Protein AF-A0A8D8JSC6-F1 (afdb_monomer)

Radius of gyration: 33.38 Å; Cα contacts (8 Å, |Δi|>4): 459; chains: 1; bounding box: 111×51×65 Å

Organism: Culex pipiens (NCBI:txid7175)

Solvent-accessible surface area (backbone atoms only — not comparable to full-atom values): 17388 Å² total; per-residue (Å²): 135,83,89,89,82,87,83,87,80,91,85,86,83,90,83,84,92,90,81,91,83,92,86,89,81,86,82,82,90,77,92,73,86,75,81,75,77,79,72,75,79,75,72,74,83,76,73,76,78,58,70,63,44,81,42,76,79,31,48,47,30,41,48,77,27,52,62,36,44,75,83,68,44,75,94,43,82,62,58,42,41,33,10,64,80,40,44,99,92,47,82,38,33,26,22,36,34,46,43,54,58,87,50,56,30,37,37,42,37,38,41,24,37,85,51,91,77,47,30,79,36,56,42,24,36,35,77,41,90,51,32,54,97,32,24,33,55,45,78,41,26,61,94,49,72,32,40,50,70,46,60,49,31,19,50,33,45,66,58,80,91,48,36,55,63,41,42,54,53,44,56,75,76,44,78,52,95,72,70,50,75,82,72,68,61,88,74,59,64,87,56,42,36,19,51,33,42,37,44,27,40,54,80,47,97,95,40,70,45,79,47,80,78,64,48,72,48,58,59,35,32,23,21,86,81,45,61,83,91,48,78,78,46,60,79,58,96,77,73,63,95,87,55,90,72,89,70,57,71,42,55,59,98,72,55,87,91,76,66,81,85,74,51,75,49,90,50,91,57,99,76,76,55,72,51,75,85

pLDDT: mean 82.4, std 21.05, range [27.11, 98.5]

Sequence (277 aa):
MRNFQLLNSQIDVSAMLIQQQMNGAEPAVSDMEVSKEYTPLKAPPQLPPPVPQIVITEQPHPKLHRFRYQSEQRGSTAGSILGVRASGDRPTYPTIEIQGYHGPAKIVISCLSTDDPPRLHPYRLIGRPECRHGLCVLRVGPESGMTCSVNNLAVQSVLKKDVAKELEQRQQCYPNPFKVPVGDASTIDLKKVRLCFELYLETAPGQFRVVHPPILTDTVYDRKYNPDLVISEMSHCRAPASGGKQIMLLTDTVNKEDIRVRFSEDRPDHLGGLWVA

Mean predicted aligned error: 13.05 Å

Structure (mmCIF, N/CA/C/O backbone):
data_AF-A0A8D8JSC6-F1
#
_entry.id   AF-A0A8D8JSC6-F1
#
loop_
_atom_site.group_PDB
_atom_site.id
_atom_site.type_symbol
_atom_site.label_atom_id
_atom_site.label_alt_id
_atom_site.label_comp_id
_atom_site.label_asym_id
_atom_site.label_entity_id
_atom_site.label_seq_id
_atom_site.pdbx_PDB_ins_code
_atom_site.Cartn_x
_atom_site.Cartn_y
_atom_site.Cartn_z
_atom_site.occupancy
_atom_site.B_iso_or_equiv
_atom_site.auth_seq_id
_atom_site.auth_comp_id
_atom_site.auth_asym_id
_atom_site.auth_atom_id
_atom_site.pdbx_PDB_model_num
ATOM 1 N N . MET A 1 1 ? -40.891 11.301 -37.942 1.00 36.25 1 MET A N 1
ATOM 2 C CA . MET A 1 1 ? -42.034 10.400 -38.201 1.00 36.25 1 MET A CA 1
ATOM 3 C C . MET A 1 1 ? -42.208 9.491 -36.988 1.00 36.25 1 MET A C 1
ATOM 5 O O . MET A 1 1 ? -41.243 8.821 -36.663 1.00 36.25 1 MET A O 1
ATOM 9 N N . ARG A 1 2 ? -43.405 9.532 -36.364 1.00 33.88 2 ARG A N 1
ATOM 10 C CA . ARG A 1 2 ? -44.023 8.593 -35.379 1.00 33.88 2 ARG A CA 1
ATOM 11 C C . ARG A 1 2 ? -43.192 8.297 -34.105 1.00 33.88 2 ARG A C 1
ATOM 13 O O . ARG A 1 2 ? -42.248 7.533 -34.186 1.00 33.88 2 ARG A O 1
ATOM 20 N N . ASN A 1 3 ? -43.365 8.945 -32.941 1.00 28.69 3 ASN A N 1
ATOM 21 C CA . ASN A 1 3 ? -44.511 9.091 -32.007 1.00 28.69 3 ASN A CA 1
ATOM 22 C C . ASN A 1 3 ? -45.199 7.780 -31.597 1.00 28.69 3 ASN A C 1
ATOM 24 O O . ASN A 1 3 ? -45.885 7.203 -32.432 1.00 28.69 3 ASN A O 1
ATOM 28 N N . PHE A 1 4 ? -45.116 7.422 -30.305 1.00 32.84 4 PHE A N 1
ATOM 29 C CA . PHE A 1 4 ? -46.184 6.749 -29.552 1.00 32.84 4 PHE A CA 1
ATOM 30 C C . PHE A 1 4 ? -46.192 7.202 -28.082 1.00 32.84 4 PHE A C 1
ATOM 32 O O . PHE A 1 4 ? -45.155 7.265 -27.426 1.00 32.84 4 PHE A O 1
ATOM 39 N N . GLN A 1 5 ? -47.391 7.584 -27.637 1.00 35.97 5 GLN A N 1
ATOM 40 C CA . GLN A 1 5 ? -47.749 8.220 -26.370 1.00 35.97 5 GLN A CA 1
ATOM 41 C C . GLN A 1 5 ? -48.184 7.203 -25.303 1.00 35.97 5 GLN A C 1
ATOM 43 O O . GLN A 1 5 ? -48.635 6.102 -25.612 1.00 35.97 5 GLN A O 1
ATOM 48 N N . LEU A 1 6 ? -48.093 7.660 -24.052 1.00 36.00 6 LEU A N 1
ATOM 49 C CA . LEU A 1 6 ? -48.720 7.138 -22.835 1.00 36.00 6 LEU A CA 1
ATOM 50 C C . LEU A 1 6 ? -50.255 7.100 -22.932 1.00 36.00 6 LEU A C 1
ATOM 52 O O . LEU A 1 6 ? -50.844 7.992 -23.543 1.00 36.00 6 LEU A O 1
ATOM 56 N N . LEU A 1 7 ? -50.897 6.172 -22.211 1.00 32.69 7 LEU A N 1
ATOM 57 C CA . LEU A 1 7 ? -52.304 6.309 -21.820 1.00 32.69 7 LEU A CA 1
ATOM 58 C C . LEU A 1 7 ? -52.531 5.887 -20.357 1.00 32.69 7 LEU A C 1
ATOM 60 O O . LEU A 1 7 ? -52.231 4.762 -19.965 1.00 32.69 7 LEU A O 1
ATOM 64 N N . ASN A 1 8 ? -53.084 6.827 -19.588 1.00 32.06 8 ASN A N 1
ATOM 65 C CA . ASN A 1 8 ? -53.752 6.658 -18.295 1.00 32.06 8 ASN A CA 1
ATOM 66 C C . ASN A 1 8 ? -55.233 6.289 -18.506 1.00 32.06 8 ASN A C 1
ATOM 68 O O . ASN A 1 8 ? -55.823 6.710 -19.501 1.00 32.06 8 ASN A O 1
ATOM 72 N N . SER A 1 9 ? -55.853 5.620 -17.528 1.00 34.69 9 SER A N 1
ATOM 73 C CA . SER A 1 9 ? -57.245 5.821 -17.030 1.00 34.69 9 SER A CA 1
ATOM 74 C C . SER A 1 9 ? -57.558 4.694 -16.025 1.00 34.69 9 SER A C 1
ATOM 76 O O . SER A 1 9 ? -57.401 3.526 -16.352 1.00 34.69 9 SER A O 1
ATOM 78 N N . GLN A 1 10 ? -57.703 4.935 -14.715 1.00 35.47 10 GLN A N 1
ATOM 79 C CA . GLN A 1 10 ? -58.885 5.433 -13.983 1.00 35.47 10 GLN A CA 1
ATOM 80 C C . GLN A 1 10 ? -60.219 4.817 -14.428 1.00 35.47 10 GLN A C 1
ATOM 82 O O . GLN A 1 10 ? -60.698 5.121 -15.515 1.00 35.47 10 GLN A O 1
ATOM 87 N N . ILE A 1 11 ? -60.843 4.030 -13.540 1.00 33.84 11 ILE A N 1
ATOM 88 C CA . ILE A 1 11 ? -62.283 3.750 -13.559 1.00 33.84 11 ILE A CA 1
ATOM 89 C C . ILE A 1 11 ? -62.843 3.939 -12.146 1.00 33.84 11 ILE A C 1
ATOM 91 O O . ILE A 1 11 ? -62.236 3.544 -11.150 1.00 33.84 11 ILE A O 1
ATOM 95 N N . ASP A 1 12 ? -63.978 4.625 -12.154 1.00 31.97 12 ASP A N 1
ATOM 96 C CA . ASP A 1 12 ? -64.730 5.277 -11.094 1.00 31.97 12 ASP A CA 1
ATOM 97 C C . ASP A 1 12 ? -65.785 4.347 -10.463 1.00 31.97 12 ASP A C 1
ATOM 99 O O . ASP A 1 12 ? -66.047 3.230 -10.911 1.00 31.97 12 ASP A O 1
ATOM 103 N N . VAL A 1 13 ? -66.358 4.859 -9.386 1.00 32.22 13 VAL A N 1
ATOM 104 C CA . VAL A 1 13 ? -67.159 4.257 -8.333 1.00 32.22 13 VAL A CA 1
ATOM 105 C C . VAL A 1 13 ? -68.663 4.359 -8.649 1.00 32.22 13 VAL A C 1
ATOM 107 O O . VAL A 1 13 ? -69.113 5.332 -9.242 1.00 32.22 13 VAL A O 1
ATOM 110 N N . SER A 1 14 ? -69.443 3.441 -8.062 1.00 27.11 14 SER A N 1
ATOM 111 C CA . SER A 1 14 ? -70.870 3.582 -7.678 1.00 27.11 14 SER A CA 1
ATOM 112 C C . SER A 1 14 ? -71.960 3.245 -8.712 1.00 27.11 14 SER A C 1
ATOM 114 O O . SER A 1 14 ? -72.059 3.885 -9.750 1.00 27.11 14 SER A O 1
ATOM 116 N N . ALA A 1 15 ? -72.889 2.340 -8.349 1.00 33.00 15 ALA A N 1
ATOM 117 C CA . ALA A 1 15 ? -74.261 2.686 -7.910 1.00 33.00 15 ALA A CA 1
ATOM 118 C C . ALA A 1 15 ? -75.288 1.522 -8.020 1.00 33.00 15 ALA A C 1
ATOM 120 O O . ALA A 1 15 ? -75.346 0.838 -9.033 1.00 33.00 15 ALA A O 1
ATOM 121 N N . MET A 1 16 ? -76.150 1.434 -6.985 1.00 29.42 16 MET A N 1
ATOM 122 C CA . MET A 1 16 ? -77.555 0.934 -6.921 1.00 29.42 16 MET A CA 1
ATOM 123 C C . MET A 1 16 ? -77.835 -0.573 -7.146 1.00 29.42 16 MET A C 1
ATOM 125 O O . MET A 1 16 ? -77.525 -1.111 -8.196 1.00 29.42 16 MET A O 1
ATOM 129 N N . LEU A 1 17 ? -78.299 -1.381 -6.173 1.00 33.03 17 LEU A N 1
ATOM 130 C CA . LEU A 1 17 ? -79.502 -1.400 -5.295 1.00 33.03 17 LEU A CA 1
ATOM 131 C C . LEU A 1 17 ? -80.809 -1.823 -6.014 1.00 33.03 17 LEU A C 1
ATOM 133 O O . LEU A 1 17 ? -81.174 -1.169 -6.981 1.00 33.03 17 LEU A O 1
ATOM 137 N N . ILE A 1 18 ? -81.484 -2.870 -5.479 1.00 34.12 18 ILE A N 1
ATOM 138 C CA . ILE A 1 18 ? -82.934 -3.260 -5.482 1.00 34.12 18 ILE A CA 1
ATOM 139 C C . ILE A 1 18 ? -83.055 -4.809 -5.583 1.00 34.12 18 ILE A C 1
ATOM 141 O O . ILE A 1 18 ? -82.339 -5.392 -6.385 1.00 34.12 18 ILE A O 1
ATOM 145 N N . GLN A 1 19 ? -83.967 -5.589 -4.974 1.00 31.27 19 GLN A N 1
ATOM 146 C CA . GLN A 1 19 ? -84.701 -5.669 -3.695 1.00 31.27 19 GLN A CA 1
ATOM 147 C C . GLN A 1 19 ? -85.569 -6.965 -3.775 1.00 31.27 19 GLN A C 1
ATOM 149 O O . GLN A 1 19 ? -86.242 -7.131 -4.782 1.00 31.27 19 GLN A O 1
ATOM 154 N N . GLN A 1 20 ? -85.584 -7.809 -2.716 1.00 38.28 20 GLN A N 1
ATOM 155 C CA . GLN A 1 20 ? -86.644 -8.781 -2.280 1.00 38.28 20 GLN A CA 1
ATOM 156 C C . GLN A 1 20 ? -87.071 -9.963 -3.219 1.00 38.28 20 GLN A C 1
ATOM 158 O O . GLN A 1 20 ? -86.945 -9.855 -4.423 1.00 38.28 20 GLN A O 1
ATOM 163 N N . GLN A 1 21 ? -87.582 -11.150 -2.808 1.00 38.34 21 GLN A N 1
ATOM 164 C CA . GLN A 1 21 ? -88.191 -11.684 -1.566 1.00 38.34 21 GLN A CA 1
ATOM 165 C C . GLN A 1 21 ? -88.326 -13.248 -1.585 1.00 38.34 21 GLN A C 1
ATOM 167 O O . GLN A 1 21 ? -88.539 -13.827 -2.642 1.00 38.34 21 GLN A O 1
ATOM 172 N N . MET A 1 22 ? -88.299 -13.857 -0.381 1.00 31.53 22 MET A N 1
ATOM 173 C CA . MET A 1 22 ? -89.032 -15.029 0.197 1.00 31.53 22 MET A CA 1
ATOM 174 C C . MET A 1 22 ? -89.082 -16.448 -0.432 1.00 31.53 22 MET A C 1
ATOM 176 O O . MET A 1 22 ? -89.671 -16.660 -1.485 1.00 31.53 22 MET A O 1
ATOM 180 N N . ASN A 1 23 ? -88.613 -17.430 0.363 1.00 32.03 23 ASN A N 1
ATOM 181 C CA . ASN A 1 23 ? -89.250 -18.695 0.835 1.00 32.03 23 ASN A CA 1
ATOM 182 C C . ASN A 1 23 ? -88.097 -19.654 1.238 1.00 32.03 23 ASN A C 1
ATOM 184 O O . ASN A 1 23 ? -87.165 -19.811 0.464 1.00 32.03 23 ASN A O 1
ATOM 188 N N . GLY A 1 24 ? -87.968 -20.277 2.412 1.00 31.23 24 GLY A N 1
ATOM 189 C CA . GLY A 1 24 ? -88.931 -20.790 3.382 1.00 31.23 24 GLY A CA 1
ATOM 190 C C . GLY A 1 24 ? -88.777 -22.319 3.448 1.00 31.23 24 GLY A C 1
ATOM 191 O O . GLY A 1 24 ? -89.394 -22.978 2.622 1.00 31.23 24 GLY A O 1
ATOM 192 N N . ALA A 1 25 ? -87.935 -22.843 4.361 1.00 31.50 25 ALA A N 1
ATOM 193 C CA . ALA A 1 25 ? -88.005 -24.166 5.030 1.00 31.50 25 ALA A CA 1
ATOM 194 C C . ALA A 1 25 ? -86.623 -24.617 5.573 1.00 31.50 25 ALA A C 1
ATOM 196 O O . ALA A 1 25 ? -85.674 -24.773 4.808 1.00 31.50 25 ALA A O 1
ATOM 197 N N . GLU A 1 26 ? -86.532 -24.852 6.888 1.00 35.28 26 GLU A N 1
ATOM 198 C CA . GLU A 1 26 ? -85.460 -25.629 7.541 1.00 35.28 26 GLU A CA 1
ATOM 199 C C . GLU A 1 26 ? -85.526 -27.117 7.120 1.00 35.28 26 GLU A C 1
ATOM 201 O O . GLU A 1 26 ? -86.601 -27.600 6.748 1.00 35.28 26 GLU A O 1
ATOM 206 N N . PRO A 1 27 ? -84.414 -27.874 7.211 1.00 38.16 27 PRO A N 1
ATOM 207 C CA . PRO A 1 27 ? -84.222 -28.642 8.445 1.00 38.16 27 PRO A CA 1
ATOM 208 C C . PRO A 1 27 ? -82.771 -28.720 8.963 1.00 38.16 27 PRO A C 1
ATOM 210 O O . PRO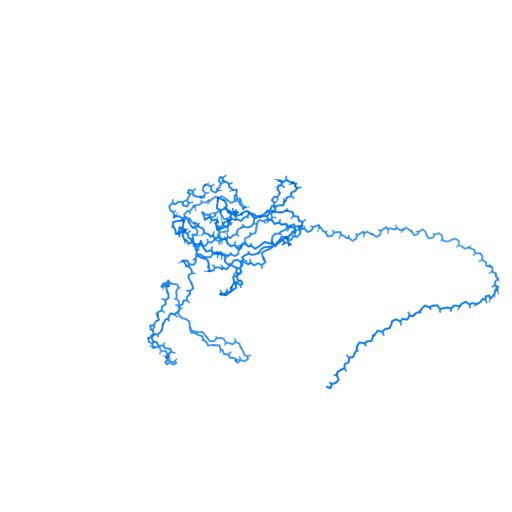 A 1 27 ? -81.806 -28.740 8.208 1.00 38.16 27 PRO A O 1
ATOM 213 N N . ALA A 1 28 ? -82.703 -28.855 10.289 1.00 33.34 28 ALA A N 1
ATOM 214 C CA . ALA A 1 28 ? -81.813 -29.702 11.087 1.00 33.34 28 ALA A CA 1
ATOM 215 C C . ALA A 1 28 ? -80.285 -29.601 10.900 1.00 33.34 28 ALA A C 1
ATOM 217 O O . ALA A 1 28 ? -79.675 -30.137 9.978 1.00 33.34 28 ALA A O 1
ATOM 218 N N . VAL A 1 29 ? -79.689 -29.004 11.929 1.00 39.72 29 VAL A N 1
ATOM 219 C CA . VAL A 1 29 ? -78.276 -29.009 12.305 1.00 39.72 29 VAL A CA 1
ATOM 220 C C . VAL A 1 29 ? -77.765 -30.445 12.494 1.00 39.72 29 VAL A C 1
ATOM 222 O O . VAL A 1 29 ? -78.367 -31.230 13.226 1.00 39.72 29 VAL A O 1
ATOM 225 N N . SER A 1 30 ? -76.621 -30.765 11.886 1.00 37.34 30 SER A N 1
ATOM 226 C CA . SER A 1 30 ? -75.725 -31.820 12.364 1.00 37.34 30 SER A CA 1
ATOM 227 C C . SER A 1 30 ? -74.439 -31.163 12.854 1.00 37.34 30 SER A C 1
ATOM 229 O O . SER A 1 30 ? -73.693 -30.588 12.056 1.00 37.34 30 SER A O 1
ATOM 231 N N . ASP A 1 31 ? -74.205 -31.238 14.160 1.00 46.12 31 ASP A N 1
ATOM 232 C CA . ASP A 1 31 ? -72.981 -30.794 14.815 1.00 46.12 31 ASP A CA 1
ATOM 233 C C . ASP A 1 31 ? -71.768 -31.559 14.266 1.00 46.12 31 ASP A C 1
ATOM 235 O O . ASP A 1 31 ? -71.599 -32.757 14.494 1.00 46.12 31 ASP A O 1
ATOM 239 N N . MET A 1 32 ? -70.894 -30.851 13.555 1.00 40.84 32 MET A N 1
ATOM 240 C CA . MET A 1 32 ? -69.497 -31.240 13.389 1.00 40.84 32 MET A CA 1
ATOM 241 C C . MET A 1 32 ? -68.645 -30.091 13.918 1.00 40.84 32 MET A C 1
ATOM 243 O O . MET A 1 32 ? -68.296 -29.161 13.188 1.00 40.84 32 MET A O 1
ATOM 247 N N . GLU A 1 33 ? -68.310 -30.155 15.207 1.00 47.91 33 GLU A N 1
ATOM 248 C CA . GLU A 1 33 ? -67.209 -29.381 15.773 1.00 47.91 33 GLU A CA 1
ATOM 249 C C . GLU A 1 33 ? -65.907 -29.825 15.096 1.00 47.91 33 GLU A C 1
ATOM 251 O O . GLU A 1 33 ? -65.251 -30.786 15.492 1.00 47.91 33 GLU A O 1
ATOM 256 N N . VAL A 1 34 ? -65.517 -29.120 14.034 1.00 41.09 34 VAL A N 1
ATOM 257 C CA . VAL A 1 34 ? -64.143 -29.164 13.540 1.00 41.09 34 VAL A CA 1
ATOM 258 C C . VAL A 1 34 ? -63.347 -28.191 14.399 1.00 41.09 34 VAL A C 1
ATOM 260 O O . VAL A 1 34 ? -63.255 -27.000 14.095 1.00 41.09 34 VAL A O 1
ATOM 263 N N . SER A 1 35 ? -62.761 -28.699 15.480 1.00 42.16 35 SER A N 1
ATOM 264 C CA . SER A 1 35 ? -61.704 -28.010 16.214 1.00 42.16 35 SER A CA 1
ATOM 265 C C . SER A 1 35 ? -60.498 -27.840 15.285 1.00 42.16 35 SER A C 1
ATOM 267 O O . SER A 1 35 ? -59.621 -28.699 15.204 1.00 42.16 35 SER A O 1
ATOM 269 N N . LYS A 1 36 ? -60.465 -26.741 14.524 1.00 42.31 36 LYS A N 1
ATOM 270 C CA . LYS A 1 36 ? -59.252 -26.311 13.827 1.00 42.31 36 LYS A CA 1
ATOM 271 C C . LYS A 1 36 ? -58.281 -25.816 14.891 1.00 42.31 36 LYS A C 1
ATOM 273 O O . LYS A 1 36 ? -58.351 -24.659 15.300 1.00 42.31 36 LYS A O 1
ATOM 278 N N . GLU A 1 37 ? -57.385 -26.690 15.339 1.00 45.09 37 GLU A N 1
ATOM 279 C CA . GLU A 1 37 ? -56.159 -26.259 16.004 1.00 45.09 37 GLU A CA 1
ATOM 280 C C . GLU A 1 37 ? -55.423 -25.311 15.055 1.00 45.09 37 GLU A C 1
ATOM 282 O O . GLU A 1 37 ? -54.830 -25.709 14.052 1.00 45.09 37 GLU A O 1
ATOM 287 N N . TYR A 1 38 ? -55.509 -24.017 15.351 1.00 39.53 38 TYR A N 1
ATOM 288 C CA . TYR A 1 38 ? -54.697 -22.998 14.713 1.00 39.53 38 TYR A CA 1
ATOM 289 C C . TYR A 1 38 ? -53.278 -23.147 15.267 1.00 39.53 38 TYR A C 1
ATOM 291 O O . TYR A 1 38 ? -52.889 -22.466 16.211 1.00 39.53 38 TYR A O 1
ATOM 299 N N . THR A 1 39 ? -52.489 -24.069 14.713 1.00 50.88 39 THR A N 1
ATOM 300 C CA . THR A 1 39 ? -51.040 -24.047 14.932 1.00 50.88 39 THR A CA 1
ATOM 301 C C . THR A 1 39 ? -50.498 -22.765 14.300 1.00 50.88 39 THR A C 1
ATOM 303 O O . THR A 1 39 ? -50.631 -22.606 13.081 1.00 50.88 39 THR A O 1
ATOM 306 N N . PRO A 1 40 ? -49.905 -21.834 15.073 1.00 55.75 40 PRO A N 1
ATOM 307 C CA . PRO A 1 40 ? -49.295 -20.646 14.500 1.00 55.75 40 PRO A CA 1
ATOM 308 C C . PRO A 1 40 ? -48.218 -21.091 13.515 1.00 55.75 40 PRO A C 1
ATOM 310 O O . PRO A 1 40 ? -47.356 -21.902 13.862 1.00 55.75 40 PRO A O 1
ATOM 313 N N . LEU A 1 41 ? -48.273 -20.580 12.283 1.00 59.00 41 LEU A N 1
ATOM 314 C CA . LEU A 1 41 ? -47.217 -20.787 11.298 1.00 59.00 41 LEU A CA 1
ATOM 315 C C . LEU A 1 41 ? -45.892 -20.387 11.950 1.00 59.00 41 LEU A C 1
ATOM 317 O O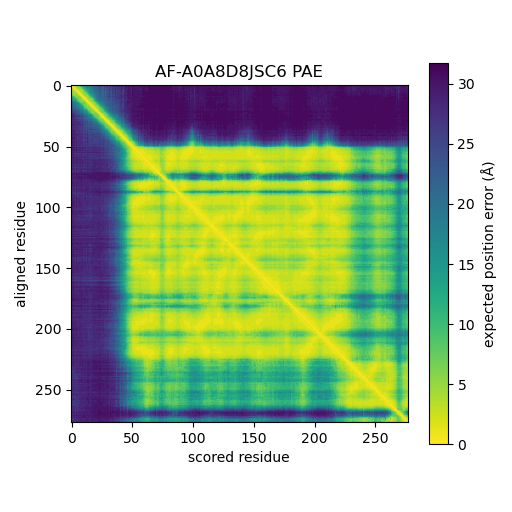 . LEU A 1 41 ? -45.699 -19.228 12.323 1.00 59.00 41 LEU A O 1
ATOM 321 N N . LYS A 1 42 ? -45.002 -21.368 12.133 1.00 55.25 42 LYS A N 1
ATOM 322 C CA . LYS A 1 42 ? -43.650 -21.150 12.643 1.00 55.25 42 LYS A CA 1
ATOM 323 C C . LYS A 1 42 ? -43.023 -20.055 11.787 1.00 55.25 42 LYS A C 1
ATOM 325 O O . LYS A 1 42 ? -42.919 -20.224 10.571 1.00 55.25 42 LYS A O 1
ATOM 330 N N . ALA A 1 43 ? -42.674 -18.932 12.418 1.00 61.44 43 ALA A N 1
ATOM 331 C CA . ALA A 1 43 ? -42.060 -17.807 11.730 1.00 61.44 43 ALA A CA 1
ATOM 332 C C . ALA A 1 43 ? -40.894 -18.322 10.865 1.00 61.44 43 ALA A C 1
ATOM 334 O O . ALA A 1 43 ? -40.169 -19.220 11.321 1.00 61.44 43 ALA A O 1
ATOM 335 N N . PRO A 1 44 ? -40.718 -17.799 9.634 1.00 64.88 44 PRO A N 1
ATOM 336 C CA . PRO A 1 44 ? -39.579 -18.154 8.799 1.00 64.88 44 PRO A CA 1
ATOM 337 C C . PRO A 1 44 ? -38.300 -18.071 9.636 1.00 64.88 44 PRO A C 1
ATOM 339 O O . PRO A 1 44 ? -38.191 -17.135 10.436 1.00 64.88 44 PRO A O 1
ATOM 342 N N . PRO A 1 45 ? -37.359 -19.026 9.510 1.00 62.72 45 PRO A N 1
ATOM 343 C CA . PRO A 1 45 ? -36.114 -18.965 10.258 1.00 62.72 45 PRO A CA 1
ATOM 344 C C . PRO A 1 45 ? -35.478 -17.599 10.013 1.00 62.72 45 PRO A C 1
ATOM 346 O O . PRO A 1 45 ? -35.117 -17.270 8.883 1.00 62.72 45 PRO A O 1
ATOM 349 N N . GLN A 1 46 ? -35.427 -16.776 11.064 1.00 61.78 46 GLN A N 1
ATOM 350 C CA . GLN A 1 46 ? -34.793 -15.471 10.994 1.00 61.78 46 GLN A CA 1
ATOM 351 C C . GLN A 1 46 ? -33.335 -15.728 10.631 1.00 61.78 46 GLN A C 1
ATOM 353 O O . GLN A 1 46 ? -32.625 -16.414 11.371 1.00 61.78 46 GLN A O 1
ATOM 358 N N . LEU A 1 47 ? -32.920 -15.246 9.457 1.00 67.19 47 LEU A N 1
ATOM 359 C CA . LEU A 1 47 ? -31.517 -15.263 9.069 1.00 67.19 47 LEU A CA 1
ATOM 360 C C . LEU A 1 47 ? -30.721 -14.642 10.224 1.00 67.19 47 LEU A C 1
ATOM 362 O O . LEU A 1 47 ? -31.148 -13.608 10.751 1.00 67.19 47 LEU A O 1
ATOM 366 N N . PRO A 1 48 ? -29.618 -15.274 10.661 1.00 68.25 48 PRO A N 1
ATOM 367 C CA . PRO A 1 48 ? -28.801 -14.706 11.716 1.00 68.25 48 PRO A CA 1
ATOM 368 C C . PRO A 1 48 ? -28.423 -13.270 11.331 1.00 68.25 48 PRO A C 1
ATOM 370 O O . PRO A 1 48 ? -28.196 -13.000 10.145 1.00 68.25 48 PRO A O 1
ATOM 373 N N . PRO A 1 49 ? -28.385 -12.340 12.302 1.00 70.25 49 PRO A N 1
ATOM 374 C CA . PRO A 1 49 ? -28.022 -10.964 12.016 1.00 70.25 49 PRO A CA 1
ATOM 375 C C . PRO A 1 49 ? -26.666 -10.939 11.297 1.00 70.25 49 PRO A C 1
ATOM 377 O O . PRO A 1 49 ? -25.771 -11.710 11.666 1.00 70.25 49 PRO A O 1
ATOM 380 N N . PRO A 1 50 ? -26.514 -10.105 10.254 1.00 78.75 50 PRO A N 1
ATOM 381 C CA . PRO A 1 50 ? -25.304 -10.089 9.450 1.00 78.75 50 PRO A CA 1
ATOM 382 C C . PRO A 1 50 ? -24.093 -9.800 10.340 1.00 78.75 50 PRO A C 1
ATOM 384 O O . PRO A 1 50 ? -24.108 -8.877 11.154 1.00 78.75 50 PRO A O 1
ATOM 387 N N . VAL A 1 51 ? -23.054 -10.626 10.212 1.00 88.00 51 VAL A N 1
ATOM 388 C CA . VAL A 1 51 ? -21.823 -10.470 10.988 1.00 88.00 51 VAL A CA 1
ATOM 389 C C . VAL A 1 51 ? -21.067 -9.257 10.441 1.00 88.00 51 VAL A C 1
ATOM 391 O O . VAL A 1 51 ? -20.801 -9.218 9.238 1.00 88.00 51 VAL A O 1
ATOM 394 N N . PRO A 1 52 ? -20.713 -8.273 11.287 1.00 93.88 52 PRO A N 1
ATOM 395 C CA . PRO A 1 52 ? -19.939 -7.123 10.850 1.00 93.88 52 PRO A CA 1
ATOM 396 C C . PRO A 1 52 ? -18.610 -7.544 10.223 1.00 93.88 52 PRO A C 1
ATOM 398 O O . PRO A 1 52 ? -17.885 -8.340 10.817 1.00 93.88 52 PRO A O 1
ATOM 401 N N . GLN A 1 53 ? -18.263 -6.991 9.063 1.00 94.88 53 GLN A N 1
ATOM 402 C CA . GLN A 1 53 ? -16.999 -7.286 8.385 1.00 94.88 53 GLN A CA 1
ATOM 403 C C . GLN A 1 53 ? -16.503 -6.105 7.552 1.00 94.88 53 GLN A C 1
ATOM 405 O O . GLN A 1 53 ? -17.284 -5.245 7.147 1.00 94.88 53 GLN A O 1
ATOM 410 N N . ILE A 1 54 ? -15.199 -6.084 7.277 1.00 97.06 54 ILE A N 1
ATOM 411 C CA . ILE A 1 54 ? -14.593 -5.159 6.316 1.00 97.06 54 ILE A CA 1
ATOM 412 C C . ILE A 1 54 ? -14.573 -5.821 4.941 1.00 97.06 54 ILE A C 1
ATOM 414 O O . ILE A 1 54 ? -14.085 -6.939 4.796 1.00 97.06 54 ILE A O 1
ATOM 418 N N . VAL A 1 55 ? -15.023 -5.091 3.925 1.00 97.19 55 VAL A N 1
ATOM 419 C CA . VAL A 1 55 ? -14.849 -5.444 2.515 1.00 97.19 55 VAL A CA 1
ATOM 420 C C . VAL A 1 55 ? -13.984 -4.382 1.853 1.00 97.19 55 VAL A C 1
ATOM 422 O O . VAL A 1 55 ? -14.285 -3.194 1.919 1.00 97.19 55 VAL A O 1
ATOM 425 N N . ILE A 1 56 ? -12.889 -4.797 1.217 1.00 98.38 56 ILE A N 1
ATOM 426 C CA . ILE A 1 56 ? -12.053 -3.886 0.431 1.00 98.38 56 ILE A CA 1
ATOM 427 C C . ILE A 1 56 ? -12.734 -3.679 -0.924 1.00 98.38 56 ILE A C 1
ATOM 429 O O . ILE A 1 56 ? -12.755 -4.583 -1.756 1.00 98.38 56 ILE A O 1
ATOM 433 N N . THR A 1 57 ? -13.293 -2.491 -1.143 1.00 98.12 57 THR A N 1
ATOM 434 C CA . THR A 1 57 ? -13.961 -2.116 -2.399 1.00 98.12 57 THR A CA 1
ATOM 435 C C . THR A 1 57 ? -12.975 -1.598 -3.445 1.00 98.12 57 THR A C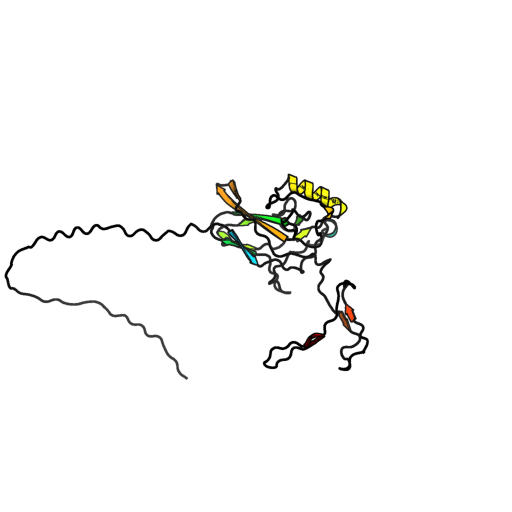 1
ATOM 437 O O . THR A 1 57 ? -13.248 -1.654 -4.643 1.00 98.12 57 THR A O 1
ATOM 440 N N . GLU A 1 58 ? -11.800 -1.137 -3.012 1.00 98.38 58 GLU A N 1
ATOM 441 C CA . GLU A 1 58 ? -10.670 -0.830 -3.882 1.00 98.38 58 GLU A CA 1
ATOM 442 C C . GLU A 1 58 ? -9.343 -1.195 -3.210 1.00 98.38 58 GLU A C 1
ATOM 444 O O . GLU A 1 58 ? -9.018 -0.687 -2.137 1.00 98.38 58 GLU A O 1
ATOM 449 N N . GLN A 1 59 ? -8.565 -2.059 -3.863 1.00 98.50 59 GLN A N 1
ATOM 450 C CA . GLN A 1 59 ? -7.234 -2.477 -3.415 1.00 98.50 59 GLN A CA 1
ATOM 451 C C . GLN A 1 59 ? -6.179 -1.385 -3.669 1.00 98.50 59 GLN A C 1
ATOM 453 O O . GLN A 1 59 ? -6.351 -0.564 -4.578 1.00 98.50 59 GLN A O 1
ATOM 458 N N . PRO A 1 60 ? -5.062 -1.364 -2.916 1.00 98.12 60 PRO A N 1
ATOM 459 C CA . PRO A 1 60 ? -3.931 -0.507 -3.231 1.00 98.12 60 PRO A CA 1
ATOM 460 C C . PRO A 1 60 ? -3.262 -0.934 -4.537 1.00 98.12 60 PRO A C 1
ATOM 462 O O . PRO A 1 60 ? -3.116 -2.118 -4.833 1.00 98.12 60 PRO A O 1
ATOM 465 N N . HIS A 1 61 ? -2.801 0.045 -5.307 1.00 96.81 61 HIS A N 1
ATOM 466 C CA . 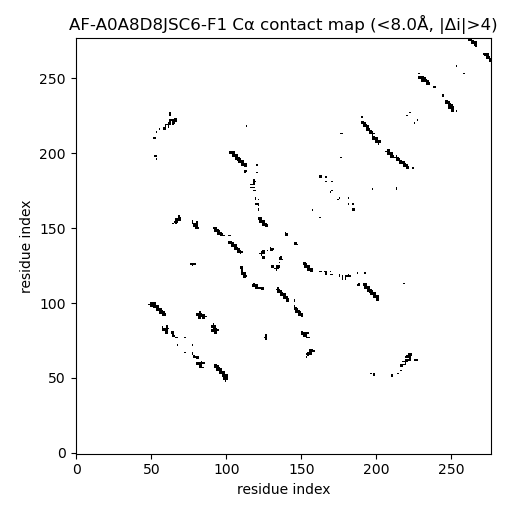HIS A 1 61 ? -2.026 -0.214 -6.503 1.00 96.81 61 HIS A CA 1
ATOM 467 C C . HIS A 1 61 ? -0.671 -0.831 -6.119 1.00 96.81 61 HIS A C 1
ATOM 469 O O . HIS A 1 61 ? 0.069 -0.237 -5.326 1.00 96.81 61 HIS A O 1
ATOM 475 N N . PRO A 1 62 ? -0.273 -1.964 -6.721 1.00 95.44 62 PRO A N 1
ATOM 476 C CA . PRO A 1 62 ? 0.900 -2.711 -6.276 1.00 95.44 62 PRO A CA 1
ATOM 477 C C . PRO A 1 62 ? 2.227 -1.971 -6.486 1.00 95.44 62 PRO A C 1
ATOM 479 O O . PRO A 1 62 ? 3.158 -2.206 -5.731 1.00 95.44 62 PRO A O 1
ATOM 482 N N . LYS A 1 63 ? 2.347 -1.098 -7.497 1.00 92.50 63 LYS A N 1
ATOM 483 C CA . LYS A 1 63 ? 3.647 -0.518 -7.917 1.00 92.50 63 LYS A CA 1
ATOM 484 C C . LYS A 1 63 ? 3.757 1.010 -7.926 1.00 92.50 63 LYS A C 1
ATOM 486 O O . LYS A 1 63 ? 4.827 1.543 -8.200 1.00 92.50 63 LYS A O 1
ATOM 491 N N . LEU A 1 64 ? 2.678 1.744 -7.644 1.00 92.06 64 LEU A N 1
ATOM 492 C CA . LEU A 1 64 ? 2.678 3.208 -7.820 1.00 92.06 64 LEU A CA 1
ATOM 493 C C . LEU A 1 64 ? 3.203 3.977 -6.603 1.00 92.06 64 LEU A C 1
ATOM 495 O O . LEU A 1 64 ? 3.391 5.189 -6.687 1.00 92.06 64 LEU A O 1
ATOM 499 N N . HIS A 1 65 ? 3.485 3.296 -5.488 1.00 94.69 65 HIS A N 1
ATOM 500 C CA . HIS A 1 65 ? 3.969 3.939 -4.269 1.00 94.69 65 HIS A CA 1
ATOM 501 C C . HIS A 1 65 ? 5.459 3.669 -4.035 1.00 94.69 65 HIS A C 1
ATOM 503 O O . HIS A 1 65 ? 5.905 2.525 -4.034 1.00 94.69 65 HIS A O 1
ATOM 509 N N . ARG A 1 66 ? 6.242 4.729 -3.803 1.00 94.06 66 ARG A N 1
ATOM 510 C CA . ARG A 1 66 ? 7.650 4.625 -3.387 1.00 94.06 66 ARG A CA 1
ATOM 511 C C . ARG A 1 66 ? 7.740 4.788 -1.880 1.00 94.06 66 ARG A C 1
ATOM 513 O O . ARG A 1 66 ? 7.260 5.788 -1.346 1.00 94.06 66 ARG A O 1
ATOM 520 N N . PHE A 1 67 ? 8.413 3.865 -1.204 1.00 95.31 67 PHE A N 1
ATOM 521 C CA . PHE A 1 67 ? 8.619 3.992 0.234 1.00 95.31 67 PHE A CA 1
ATOM 522 C C . PHE A 1 67 ? 9.778 4.957 0.504 1.00 95.31 67 PHE A C 1
ATOM 524 O O . PHE A 1 67 ? 10.767 5.000 -0.233 1.00 95.31 67 PHE A O 1
ATOM 531 N N . ARG A 1 68 ? 9.630 5.805 1.525 1.00 94.62 68 ARG A N 1
ATOM 532 C CA . ARG A 1 68 ? 10.551 6.926 1.778 1.00 94.62 68 ARG A CA 1
ATOM 533 C C . ARG A 1 68 ? 11.132 6.859 3.176 1.00 94.62 68 ARG A C 1
ATOM 535 O O . ARG A 1 68 ? 10.392 6.626 4.129 1.00 94.62 68 ARG A O 1
ATOM 542 N N . TYR A 1 69 ? 12.424 7.134 3.320 1.00 93.62 69 TYR A N 1
ATOM 543 C CA . TYR A 1 69 ? 13.018 7.323 4.643 1.00 93.62 69 TYR A CA 1
ATOM 544 C C . TYR A 1 69 ? 12.563 8.646 5.263 1.00 93.62 69 TYR A C 1
ATOM 546 O O . TYR A 1 69 ? 12.264 9.608 4.558 1.00 93.62 69 TYR A O 1
ATOM 554 N N . GLN A 1 70 ? 12.578 8.728 6.595 1.00 91.25 70 GLN A N 1
ATOM 555 C CA . GLN A 1 70 ? 12.255 9.962 7.319 1.00 91.25 70 GLN A CA 1
ATOM 556 C C . GLN A 1 70 ? 13.114 11.159 6.865 1.00 91.25 70 GLN A C 1
ATOM 558 O O . GLN A 1 70 ? 12.625 12.284 6.800 1.00 91.25 70 GLN A O 1
ATOM 563 N N . SER A 1 71 ? 14.381 10.927 6.514 1.00 89.69 71 SER A N 1
ATOM 564 C CA . SER A 1 71 ? 15.294 11.968 6.029 1.00 89.69 71 SER A CA 1
ATOM 565 C C . SER A 1 71 ? 14.901 12.548 4.664 1.00 89.69 71 SER A C 1
ATOM 567 O O . SER A 1 71 ? 15.176 13.718 4.417 1.00 89.69 71 SER A O 1
ATOM 569 N N . GLU A 1 72 ? 14.230 11.776 3.801 1.00 85.44 72 GLU A N 1
ATOM 570 C CA . GLU A 1 72 ? 13.755 12.225 2.478 1.00 85.44 72 GLU A CA 1
ATOM 571 C C . GLU A 1 72 ? 12.490 13.094 2.565 1.00 85.44 72 GLU A C 1
ATOM 573 O O . GLU A 1 72 ? 12.111 13.738 1.592 1.00 85.44 72 GLU A O 1
ATOM 578 N N . GLN A 1 73 ? 11.811 13.103 3.713 1.00 76.88 73 GLN A N 1
ATOM 579 C CA . GLN A 1 73 ? 10.484 13.710 3.871 1.00 76.88 73 GLN A CA 1
ATOM 580 C C . GLN A 1 73 ? 10.536 15.186 4.296 1.00 76.88 73 GLN A C 1
ATOM 582 O O . GLN A 1 73 ? 9.497 15.812 4.504 1.00 76.88 73 GLN A O 1
ATOM 587 N N . ARG A 1 74 ? 11.729 15.782 4.423 1.00 60.66 74 ARG A N 1
ATOM 588 C CA . ARG A 1 74 ? 11.868 17.223 4.679 1.00 60.66 74 ARG A CA 1
ATOM 589 C C . ARG A 1 74 ? 11.586 18.006 3.394 1.00 60.66 74 ARG A C 1
ATOM 591 O O . ARG A 1 74 ? 12.438 18.080 2.518 1.00 60.66 74 ARG A O 1
ATOM 598 N N . GLY A 1 75 ? 10.393 18.594 3.299 1.00 57.03 75 GLY A N 1
ATOM 599 C CA . GLY A 1 75 ? 10.002 19.500 2.207 1.00 57.03 75 GLY A CA 1
ATOM 600 C C . GLY A 1 75 ? 9.329 18.836 0.999 1.00 57.03 75 GLY A C 1
ATOM 601 O O . GLY A 1 75 ? 8.965 19.534 0.059 1.00 57.03 75 GLY A O 1
ATOM 602 N N . SER A 1 76 ? 9.117 17.518 1.024 1.00 56.84 76 SER A N 1
ATOM 603 C CA . SER A 1 76 ? 8.358 16.778 0.007 1.00 56.84 76 SER A CA 1
ATOM 604 C C . SER A 1 76 ? 7.235 15.990 0.680 1.00 56.84 76 SER A C 1
ATOM 606 O O . SER A 1 76 ? 7.430 15.439 1.766 1.00 56.84 76 SER A O 1
ATOM 608 N N . THR A 1 77 ? 6.053 15.932 0.060 1.00 68.94 77 THR A N 1
ATOM 609 C CA . THR A 1 77 ? 4.992 15.032 0.523 1.00 68.94 77 THR A CA 1
ATOM 610 C C . THR A 1 77 ? 5.495 13.594 0.393 1.00 68.94 77 THR A C 1
ATOM 612 O O . THR A 1 77 ? 6.156 13.236 -0.580 1.00 68.94 77 THR A O 1
ATOM 615 N N . ALA A 1 78 ? 5.198 12.731 1.366 1.00 74.12 78 ALA A N 1
ATOM 616 C CA . ALA A 1 78 ? 5.661 11.339 1.358 1.00 74.12 78 ALA A CA 1
ATOM 617 C C . ALA A 1 78 ? 5.059 10.475 0.222 1.00 74.12 78 ALA A C 1
ATOM 619 O O . ALA A 1 78 ? 5.236 9.258 0.214 1.00 74.12 78 ALA A O 1
ATOM 620 N N . GLY A 1 79 ? 4.351 11.087 -0.730 1.00 87.00 79 GLY A N 1
ATOM 621 C CA . GLY A 1 79 ? 3.478 10.421 -1.685 1.00 87.00 79 GLY A CA 1
ATOM 622 C C . GLY A 1 79 ? 2.178 9.950 -1.035 1.00 87.00 79 GLY A C 1
ATOM 623 O O . GLY A 1 79 ? 1.863 10.287 0.106 1.00 87.00 79 GLY A O 1
ATOM 624 N N . SER A 1 80 ? 1.397 9.179 -1.780 1.00 93.31 80 SER A N 1
ATOM 625 C CA . SER A 1 80 ? 0.210 8.487 -1.278 1.00 93.31 80 SER A CA 1
ATOM 626 C C . SER A 1 80 ? 0.107 7.127 -1.943 1.00 93.31 80 SER A C 1
ATOM 628 O O . SER A 1 80 ? 0.364 7.002 -3.139 1.00 93.31 80 SER A O 1
ATOM 630 N N . ILE A 1 81 ? -0.303 6.124 -1.176 1.00 96.75 81 ILE A N 1
ATOM 631 C CA . ILE A 1 81 ? -0.679 4.816 -1.694 1.00 96.75 81 ILE A CA 1
ATOM 632 C C . ILE A 1 81 ? -1.956 5.017 -2.509 1.00 96.75 81 ILE A C 1
ATOM 634 O O . ILE A 1 81 ? -3.006 5.354 -1.962 1.00 96.75 81 ILE A O 1
ATOM 638 N N . LEU A 1 82 ? -1.839 4.860 -3.824 1.00 97.06 82 LEU A N 1
ATOM 639 C CA . LEU A 1 82 ? -2.959 4.966 -4.753 1.00 97.06 82 LEU A CA 1
ATOM 640 C C . LEU A 1 82 ? -3.746 3.658 -4.798 1.00 97.06 82 LEU A C 1
ATOM 642 O O . LEU A 1 82 ? -3.236 2.610 -4.408 1.00 97.06 82 LEU A O 1
ATOM 646 N N . GLY A 1 83 ? -4.986 3.723 -5.264 1.00 97.81 83 GLY A N 1
ATOM 647 C CA . GLY A 1 83 ? -5.824 2.562 -5.533 1.00 97.81 83 GLY A CA 1
ATOM 648 C C . GLY A 1 83 ? -5.572 1.987 -6.928 1.00 97.81 83 GLY A C 1
ATOM 649 O O . GLY A 1 83 ? -5.034 2.663 -7.806 1.00 97.81 83 GLY A O 1
ATOM 650 N N . VAL A 1 84 ? -5.949 0.727 -7.149 1.00 97.06 84 VAL A N 1
ATOM 651 C CA . VAL A 1 84 ? -5.769 0.037 -8.442 1.00 97.06 84 VAL A CA 1
ATOM 652 C C . VAL A 1 84 ? -6.500 0.710 -9.608 1.00 97.06 84 VAL A C 1
ATOM 654 O O . VAL A 1 84 ? -6.117 0.499 -10.754 1.00 97.06 84 VAL A O 1
ATOM 657 N N . ARG A 1 85 ? -7.532 1.525 -9.340 1.00 96.31 85 ARG A N 1
ATOM 658 C CA . ARG A 1 85 ? -8.276 2.263 -10.375 1.00 96.31 85 ARG A CA 1
ATOM 659 C C . ARG A 1 85 ? -7.679 3.638 -10.679 1.00 96.31 85 ARG A C 1
ATOM 661 O O . ARG A 1 85 ? -8.235 4.366 -11.504 1.00 96.31 85 ARG A O 1
ATOM 668 N N . ALA A 1 86 ? -6.580 4.006 -10.021 1.00 94.31 86 ALA A N 1
ATOM 669 C CA . ALA A 1 86 ? -5.974 5.311 -10.199 1.00 94.31 86 ALA A CA 1
ATOM 670 C C . ALA A 1 86 ? -5.456 5.442 -11.634 1.00 94.31 86 ALA A C 1
ATOM 672 O O . ALA A 1 86 ? -4.825 4.538 -12.178 1.00 94.31 86 ALA A O 1
ATOM 673 N N . SER A 1 87 ? -5.715 6.595 -12.239 1.00 90.19 87 SER A N 1
ATOM 674 C CA . SER A 1 87 ? -5.208 6.960 -13.563 1.00 90.19 87 SER A CA 1
ATOM 675 C C . SER A 1 87 ? -4.515 8.316 -13.484 1.00 90.19 87 SER A C 1
ATOM 677 O O . SER A 1 87 ? -4.702 9.031 -12.499 1.00 90.19 87 SER A O 1
ATOM 679 N N . GLY A 1 88 ? -3.714 8.665 -14.498 1.00 78.94 88 GLY A N 1
ATOM 680 C CA . GLY A 1 88 ? -2.836 9.847 -14.476 1.00 78.94 88 GLY A CA 1
ATOM 681 C C . GLY A 1 88 ? -3.511 11.128 -13.974 1.00 78.94 88 GLY A C 1
ATOM 682 O O . GLY A 1 88 ? -2.968 11.793 -13.098 1.00 78.94 88 GLY A O 1
ATOM 683 N N . ASP A 1 89 ? -4.734 11.396 -14.434 1.00 88.12 89 ASP A N 1
ATOM 684 C CA . ASP A 1 89 ? -5.475 12.614 -14.072 1.00 88.12 89 ASP A CA 1
ATOM 685 C C . ASP A 1 89 ? -6.517 12.403 -12.962 1.00 88.12 89 ASP A C 1
ATOM 687 O O . ASP A 1 89 ? -7.149 13.354 -12.501 1.00 88.12 89 ASP A O 1
ATOM 691 N N . ARG A 1 90 ? -6.748 11.157 -12.534 1.00 92.81 90 ARG A N 1
ATOM 692 C CA . ARG A 1 90 ? -7.776 10.808 -11.543 1.00 92.81 90 ARG A CA 1
ATOM 693 C C . ARG A 1 90 ? -7.190 9.866 -10.496 1.00 92.81 90 ARG A C 1
ATOM 695 O O . ARG A 1 90 ? -7.278 8.644 -10.666 1.00 92.81 90 ARG A O 1
ATOM 702 N N . PRO A 1 91 ? -6.592 10.409 -9.422 1.00 94.19 91 PRO A N 1
ATOM 703 C CA . PRO A 1 91 ? -6.118 9.587 -8.326 1.00 94.19 91 PRO A CA 1
ATOM 704 C C . PRO A 1 91 ? -7.310 8.961 -7.599 1.00 94.19 91 PRO A C 1
ATOM 706 O O . PRO A 1 91 ? -8.257 9.643 -7.210 1.00 94.19 91 PRO A O 1
ATOM 709 N N . THR A 1 92 ? -7.237 7.653 -7.394 1.00 97.25 92 THR A N 1
ATOM 710 C CA . THR A 1 92 ? -8.105 6.908 -6.478 1.00 97.25 92 THR A CA 1
ATOM 711 C C . THR A 1 92 ? -7.246 6.309 -5.370 1.00 97.25 92 THR A C 1
ATOM 713 O O . THR A 1 92 ? -6.012 6.347 -5.434 1.00 97.25 92 THR A O 1
ATOM 716 N N . TYR A 1 93 ? -7.879 5.771 -4.332 1.00 97.75 93 TYR A N 1
ATOM 717 C CA . TYR A 1 93 ? -7.189 5.321 -3.125 1.00 97.75 93 TYR A CA 1
ATOM 718 C C . TYR A 1 93 ? -7.778 4.005 -2.621 1.00 97.75 93 TYR A C 1
ATOM 720 O O . TYR A 1 93 ? -8.936 3.699 -2.931 1.00 97.75 93 TYR A O 1
ATOM 728 N N . PRO A 1 94 ? -7.018 3.241 -1.815 1.00 98.06 94 PRO A N 1
ATOM 729 C CA . PRO A 1 94 ? -7.552 2.065 -1.150 1.00 98.06 94 PRO A CA 1
ATOM 730 C C . PRO A 1 94 ? -8.822 2.438 -0.394 1.00 98.06 94 PRO A C 1
ATOM 732 O O . PRO A 1 94 ? -8.834 3.418 0.352 1.00 98.06 94 PRO A O 1
ATOM 735 N N . THR A 1 95 ? -9.895 1.698 -0.627 1.00 98.31 95 THR A N 1
ATOM 736 C CA . THR A 1 95 ? -11.215 2.020 -0.086 1.00 98.31 95 THR A CA 1
ATOM 737 C C . THR A 1 95 ? -11.833 0.763 0.488 1.00 98.31 95 THR A C 1
ATOM 739 O O . THR A 1 95 ? -11.709 -0.322 -0.084 1.00 98.31 95 THR A O 1
ATOM 742 N N . ILE A 1 96 ? -12.459 0.911 1.650 1.00 98.19 96 ILE A N 1
ATOM 743 C CA . ILE A 1 96 ? -13.106 -0.183 2.361 1.00 98.19 96 ILE A CA 1
ATOM 744 C C . ILE A 1 96 ? -14.528 0.212 2.750 1.00 98.19 96 ILE A C 1
ATOM 746 O O . ILE A 1 96 ? -14.824 1.388 2.961 1.00 98.19 96 ILE A O 1
ATOM 750 N N . GLU A 1 97 ? -15.384 -0.788 2.888 1.00 97.62 97 GLU A N 1
ATOM 751 C CA . GLU A 1 97 ? -16.764 -0.678 3.346 1.00 97.62 97 GLU A CA 1
ATOM 752 C C . GLU A 1 97 ? -16.978 -1.609 4.544 1.00 97.62 97 GLU A C 1
ATOM 754 O O . GLU A 1 97 ? -16.513 -2.753 4.546 1.00 97.62 97 GLU A O 1
ATOM 759 N N . ILE A 1 98 ? -17.665 -1.124 5.578 1.00 97.31 98 ILE A N 1
ATOM 760 C CA . ILE A 1 98 ? -18.093 -1.942 6.714 1.00 97.31 98 ILE A CA 1
ATOM 761 C C . ILE A 1 98 ? -19.497 -2.465 6.414 1.00 97.31 98 ILE A C 1
ATOM 763 O O . ILE A 1 98 ? -20.461 -1.705 6.391 1.00 97.31 98 ILE A O 1
ATOM 767 N N . GLN A 1 99 ? -19.615 -3.776 6.226 1.00 95.56 99 GLN A N 1
ATOM 768 C CA . GLN A 1 99 ? -20.887 -4.451 5.975 1.00 95.56 99 GLN A CA 1
ATOM 769 C C . GLN A 1 99 ? -21.407 -5.122 7.246 1.00 95.56 99 GLN A C 1
ATOM 771 O O . GLN A 1 99 ? -20.627 -5.479 8.126 1.00 95.56 99 GLN A O 1
ATOM 776 N N . GLY A 1 100 ? -22.728 -5.300 7.354 1.00 93.25 100 GLY A N 1
ATOM 777 C CA . GLY A 1 100 ? -23.362 -5.963 8.503 1.00 93.25 100 GLY A CA 1
ATOM 778 C C . GLY A 1 100 ? -23.371 -5.145 9.801 1.00 93.25 100 GLY A C 1
ATOM 779 O O . GLY A 1 100 ? -23.715 -5.668 10.856 1.00 93.25 100 GLY A O 1
ATOM 780 N N . TYR A 1 101 ? -23.005 -3.864 9.744 1.00 94.12 101 TYR A N 1
ATOM 781 C CA . TYR A 1 101 ? -23.039 -2.948 10.881 1.00 94.12 101 TYR A CA 1
ATOM 782 C C . TYR A 1 101 ? -23.346 -1.528 10.418 1.00 94.12 101 TYR A C 1
ATOM 784 O O . TYR A 1 101 ? -22.865 -1.097 9.375 1.00 94.12 101 TYR A O 1
ATOM 792 N N . HIS A 1 102 ? -24.121 -0.798 11.216 1.00 94.19 102 HIS A N 1
ATOM 793 C CA . HIS A 1 102 ? -24.457 0.593 10.948 1.00 94.19 102 HIS A CA 1
ATOM 794 C C . HIS A 1 102 ? -24.400 1.396 12.248 1.00 94.19 102 HIS A C 1
ATOM 796 O O . HIS A 1 102 ? -25.310 1.338 13.075 1.00 94.19 102 HIS A O 1
ATOM 802 N N . GLY A 1 103 ? -23.305 2.124 12.441 1.00 93.94 103 GLY A N 1
ATOM 803 C CA . GLY A 1 103 ? -23.035 2.879 13.659 1.00 93.94 103 GLY A CA 1
ATOM 804 C C . GLY A 1 103 ? -21.583 3.350 13.718 1.00 93.94 103 GLY A C 1
ATOM 805 O O . GLY A 1 103 ? -20.820 3.103 12.781 1.00 93.94 103 GLY A O 1
ATOM 806 N N . PRO A 1 104 ? -21.176 4.023 14.804 1.00 95.88 104 PRO A N 1
ATOM 807 C CA . PRO A 1 104 ? -19.798 4.457 14.980 1.00 95.88 104 PRO A CA 1
ATOM 808 C C . PRO A 1 104 ? -18.831 3.269 15.047 1.00 95.88 104 PRO A C 1
ATOM 810 O O . PRO A 1 104 ? -19.052 2.282 15.757 1.00 95.88 104 PRO A O 1
ATOM 813 N N . ALA A 1 105 ? -17.747 3.368 14.294 1.00 96.56 105 ALA A N 1
ATOM 814 C CA . ALA A 1 105 ? -16.681 2.389 14.223 1.00 96.56 105 ALA A CA 1
ATOM 815 C C . ALA A 1 105 ? -15.320 3.081 14.102 1.00 96.56 105 ALA A C 1
ATOM 817 O O . ALA A 1 105 ? -15.186 4.252 13.736 1.00 96.56 105 ALA A O 1
ATOM 818 N N . LYS A 1 106 ? -14.279 2.318 14.408 1.00 95.94 106 LYS A N 1
ATOM 819 C CA . LYS A 1 106 ? -12.885 2.680 14.225 1.00 95.94 106 LYS A CA 1
ATOM 820 C C . LYS A 1 106 ? -12.198 1.604 13.398 1.00 95.94 106 LYS A C 1
ATOM 822 O O . LYS A 1 106 ? -12.411 0.413 13.603 1.00 95.94 106 LYS A O 1
ATOM 827 N N . ILE A 1 107 ? -11.326 2.038 12.505 1.00 96.88 107 ILE A N 1
ATOM 828 C CA . ILE A 1 107 ? -10.456 1.180 11.715 1.00 96.88 107 ILE A CA 1
ATOM 829 C C . ILE A 1 107 ? -9.026 1.475 12.124 1.00 96.88 107 ILE A C 1
ATOM 831 O O . ILE A 1 107 ? -8.603 2.633 12.128 1.00 96.88 107 ILE A O 1
ATOM 835 N N . VAL A 1 108 ? -8.280 0.432 12.469 1.00 96.50 108 VAL A N 1
ATOM 836 C CA . VAL A 1 108 ? -6.835 0.521 12.677 1.00 96.50 108 VAL A CA 1
ATOM 837 C C . VAL A 1 108 ? -6.146 -0.087 11.467 1.00 96.50 108 VAL A C 1
ATOM 839 O O . VAL A 1 108 ? -6.455 -1.206 11.069 1.00 96.50 108 VAL A O 1
ATOM 842 N N . ILE A 1 109 ? -5.229 0.672 10.873 1.00 97.50 109 ILE A N 1
ATOM 843 C CA . ILE A 1 109 ? -4.450 0.259 9.709 1.00 97.50 109 ILE A CA 1
ATOM 844 C C . ILE A 1 109 ? -2.993 0.095 10.129 1.00 97.50 109 ILE A C 1
ATOM 846 O O . ILE A 1 109 ? -2.411 1.003 10.734 1.00 97.50 109 ILE A O 1
ATOM 850 N N . SER A 1 110 ? -2.397 -1.046 9.787 1.00 96.25 110 SER A N 1
ATOM 851 C CA . SER A 1 110 ? -0.993 -1.372 10.058 1.00 96.25 110 SER A CA 1
ATOM 852 C C . SER A 1 110 ? -0.298 -1.988 8.843 1.00 96.25 110 SER A C 1
ATOM 854 O O . SER A 1 110 ? -0.952 -2.543 7.965 1.00 96.25 110 SER A O 1
ATOM 856 N N . CYS A 1 111 ? 1.033 -1.890 8.775 1.00 96.88 111 CYS A N 1
ATOM 857 C CA . CYS A 1 111 ? 1.822 -2.621 7.782 1.00 96.88 111 CYS A CA 1
ATOM 858 C C . CYS A 1 111 ? 2.200 -3.997 8.340 1.00 96.88 111 CYS A C 1
ATOM 860 O O . CYS A 1 111 ? 2.840 -4.067 9.392 1.00 96.88 111 CYS A O 1
ATOM 862 N N . LEU A 1 112 ? 1.874 -5.062 7.609 1.00 96.12 112 LEU A N 1
ATOM 863 C CA . LEU A 1 112 ? 2.319 -6.431 7.879 1.00 96.12 112 LEU A CA 1
ATOM 864 C C . LEU A 1 112 ? 3.186 -6.971 6.733 1.00 96.12 112 LEU A C 1
ATOM 866 O O . LEU A 1 112 ? 3.190 -6.430 5.621 1.00 96.12 112 LEU A O 1
ATOM 870 N N . SER A 1 113 ? 3.942 -8.029 7.023 1.00 95.56 113 SER A N 1
ATOM 871 C CA . SER A 1 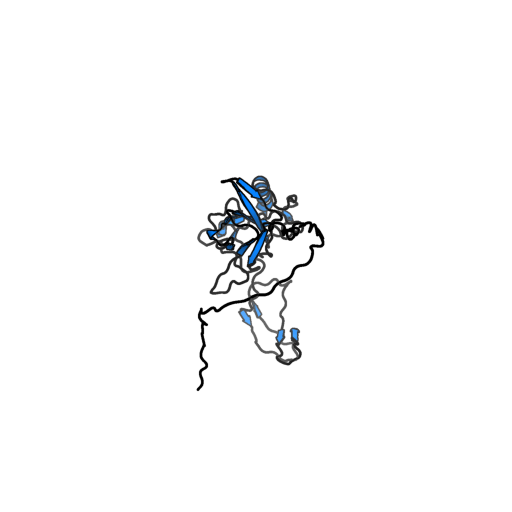113 ? 4.692 -8.786 6.022 1.00 95.56 113 SER A CA 1
ATOM 872 C C . SER A 1 113 ? 3.757 -9.598 5.119 1.00 95.56 113 SER A C 1
ATOM 874 O O . SER A 1 113 ? 2.578 -9.797 5.415 1.00 95.56 113 SER A O 1
ATOM 876 N N . THR A 1 114 ? 4.290 -10.080 3.995 1.00 95.38 114 THR A N 1
ATOM 877 C CA . THR A 1 114 ? 3.584 -11.023 3.109 1.00 95.38 114 THR A CA 1
ATOM 878 C C . THR A 1 114 ? 3.835 -12.483 3.491 1.00 95.38 114 THR A C 1
ATOM 880 O O . THR A 1 114 ? 3.627 -13.357 2.652 1.00 95.38 114 THR A O 1
ATOM 883 N N . ASP A 1 115 ? 4.387 -12.736 4.678 1.00 93.31 115 ASP A N 1
ATOM 884 C CA . ASP A 1 115 ? 4.642 -14.091 5.163 1.00 93.31 115 ASP A CA 1
ATOM 885 C C . ASP A 1 115 ? 3.317 -14.799 5.464 1.00 93.31 115 ASP A C 1
ATOM 887 O O . ASP A 1 115 ? 2.289 -14.149 5.677 1.00 93.31 115 ASP A O 1
ATOM 891 N N . ASP A 1 116 ? 3.362 -16.127 5.522 1.00 90.62 116 ASP A N 1
ATOM 892 C CA . ASP A 1 116 ? 2.261 -16.946 6.012 1.00 90.62 116 ASP A CA 1
ATOM 893 C C . ASP A 1 116 ? 2.736 -17.740 7.244 1.00 90.62 116 ASP A C 1
ATOM 895 O O . ASP A 1 116 ? 3.578 -18.632 7.099 1.00 90.62 116 ASP A O 1
ATOM 899 N N . PRO A 1 117 ? 2.290 -17.398 8.468 1.00 90.94 117 PRO A N 1
ATOM 900 C CA . PRO A 1 117 ? 1.320 -16.354 8.801 1.00 90.94 117 PRO A CA 1
ATOM 901 C C . PRO A 1 117 ? 1.922 -14.923 8.807 1.00 90.94 117 PRO A C 1
ATOM 903 O O . PRO A 1 117 ? 3.124 -14.754 9.045 1.00 90.94 117 PRO A O 1
ATOM 906 N N . PRO A 1 118 ? 1.102 -13.867 8.618 1.00 93.44 118 PRO A N 1
ATOM 907 C CA . PRO A 1 118 ? 1.574 -12.481 8.542 1.00 93.44 118 PRO A CA 1
ATOM 908 C C . PRO A 1 118 ? 2.204 -11.979 9.849 1.00 93.44 118 PRO A C 1
ATOM 910 O O . PRO A 1 118 ? 1.624 -12.087 10.934 1.00 93.44 118 PRO A O 1
ATOM 913 N N . ARG A 1 119 ? 3.380 -11.352 9.745 1.00 93.25 119 ARG A N 1
ATOM 914 C CA . ARG A 1 119 ? 4.108 -10.749 10.877 1.00 93.25 119 ARG A CA 1
ATOM 915 C C . ARG A 1 119 ? 4.035 -9.224 10.835 1.00 93.25 119 ARG A C 1
ATOM 917 O O . ARG A 1 119 ? 3.785 -8.635 9.785 1.00 93.25 119 ARG A O 1
ATOM 924 N N . LEU A 1 120 ? 4.279 -8.566 11.970 1.00 94.00 120 LEU A N 1
ATOM 925 C CA . LEU A 1 120 ? 4.420 -7.104 12.018 1.00 94.00 120 LEU A CA 1
ATOM 926 C C . LEU A 1 120 ? 5.540 -6.642 11.077 1.00 94.00 120 LEU A C 1
ATOM 928 O O . LEU A 1 120 ? 6.634 -7.203 11.093 1.00 94.00 120 LEU A O 1
ATOM 932 N N . HIS A 1 121 ? 5.285 -5.598 10.286 1.00 95.75 121 HIS A N 1
ATOM 933 C CA . HIS A 1 121 ? 6.317 -4.966 9.469 1.00 95.75 121 HIS A CA 1
ATOM 934 C C . HIS A 1 121 ? 6.949 -3.786 10.229 1.00 95.75 121 HIS A C 1
ATOM 936 O O . HIS A 1 121 ? 6.225 -3.010 10.861 1.00 95.75 121 HIS A O 1
ATOM 942 N N . PRO A 1 122 ? 8.271 -3.556 10.125 1.00 95.62 122 PRO A N 1
ATOM 943 C CA . PRO A 1 122 ? 8.933 -2.414 10.765 1.00 95.62 122 PRO A CA 1
ATOM 944 C C . PRO A 1 122 ? 8.552 -1.054 10.152 1.00 95.62 122 PRO A C 1
ATOM 946 O O . PRO A 1 122 ? 8.964 -0.009 10.635 1.00 95.62 122 PRO A O 1
ATOM 949 N N . TYR A 1 123 ? 7.811 -1.022 9.047 1.00 96.50 123 TYR A N 1
ATOM 950 C CA . TYR A 1 123 ? 7.509 0.241 8.367 1.00 96.50 123 TYR A CA 1
ATOM 951 C C . TYR A 1 123 ? 6.346 0.969 9.010 1.00 96.50 123 TYR A C 1
ATOM 953 O O . TYR A 1 123 ? 5.453 0.361 9.597 1.00 96.50 123 TYR A O 1
ATOM 961 N N . ARG A 1 124 ? 6.364 2.293 8.890 1.00 95.56 124 ARG A N 1
ATOM 962 C CA . ARG A 1 124 ? 5.412 3.184 9.548 1.00 95.56 124 ARG A CA 1
ATOM 963 C C . ARG A 1 124 ? 4.447 3.768 8.533 1.00 95.56 124 ARG A C 1
ATOM 965 O O . ARG A 1 124 ? 4.863 4.200 7.463 1.00 95.56 124 ARG A O 1
ATOM 972 N N . LEU A 1 125 ? 3.173 3.834 8.894 1.00 95.88 125 LEU A N 1
ATOM 973 C CA . LEU A 1 125 ? 2.196 4.631 8.162 1.00 95.88 125 LEU A CA 1
ATOM 974 C C . LEU A 1 125 ? 2.286 6.103 8.576 1.00 95.88 125 LEU A C 1
ATOM 976 O O . LEU A 1 125 ? 2.358 6.412 9.766 1.00 95.88 125 LEU A O 1
ATOM 980 N N . ILE A 1 126 ? 2.288 6.999 7.589 1.00 94.81 126 ILE A N 1
ATOM 981 C CA . ILE A 1 126 ? 2.383 8.459 7.742 1.00 94.81 126 ILE A CA 1
ATOM 982 C C . ILE A 1 126 ? 1.477 9.178 6.727 1.00 94.81 126 ILE A C 1
ATOM 984 O O . ILE A 1 126 ? 0.799 8.532 5.931 1.00 94.81 126 ILE A O 1
ATOM 988 N N . GLY A 1 127 ? 1.484 10.513 6.744 1.00 91.81 127 GLY A N 1
ATOM 989 C CA . GLY A 1 127 ? 0.814 11.380 5.765 1.00 91.81 127 GLY A CA 1
ATOM 990 C C . GLY A 1 127 ? -0.514 11.947 6.266 1.00 91.81 127 GLY A C 1
ATOM 991 O O . GLY A 1 127 ? -0.765 13.141 6.123 1.00 91.81 127 GLY A O 1
ATOM 992 N N . ARG A 1 128 ? -1.311 11.126 6.950 1.00 92.06 128 ARG A N 1
ATOM 993 C CA . ARG A 1 128 ? -2.539 11.554 7.624 1.00 92.06 128 ARG A CA 1
ATOM 994 C C . ARG A 1 128 ? -2.306 12.048 9.056 1.00 92.06 128 ARG A C 1
ATOM 996 O O . ARG A 1 128 ? -1.426 11.515 9.733 1.00 92.06 128 ARG A O 1
ATOM 1003 N N . PRO A 1 129 ? -3.128 12.983 9.570 1.00 91.69 129 PRO A N 1
ATOM 1004 C CA . PRO A 1 129 ? -3.096 13.380 10.982 1.00 91.69 129 PRO A CA 1
ATOM 1005 C C . PRO A 1 129 ? -3.523 12.244 11.928 1.00 91.69 129 PRO A C 1
ATOM 1007 O O . PRO A 1 129 ? -3.125 12.210 13.094 1.00 91.69 129 PRO A O 1
ATOM 1010 N N . GLU A 1 130 ? -4.296 11.282 11.424 1.00 94.81 130 GLU A N 1
ATOM 1011 C CA . GLU A 1 130 ? -4.668 10.060 12.133 1.00 94.81 130 GLU A CA 1
ATOM 1012 C C . GLU A 1 130 ? -3.519 9.047 12.247 1.00 94.81 130 GLU A C 1
ATOM 1014 O O . GLU A 1 130 ? -3.650 8.043 12.954 1.00 94.81 130 GLU A O 1
ATOM 1019 N N . CYS A 1 131 ? -2.391 9.284 11.565 1.00 93.81 131 CYS A N 1
ATOM 1020 C CA . CYS A 1 131 ? -1.216 8.437 11.685 1.00 93.81 131 CYS A CA 1
ATOM 1021 C C . CYS A 1 131 ? -0.443 8.749 12.970 1.00 93.81 131 CYS A C 1
ATOM 1023 O O . CYS A 1 131 ? 0.102 9.840 13.138 1.00 93.81 131 CYS A O 1
ATOM 1025 N N . ARG A 1 132 ? -0.351 7.774 13.878 1.00 89.81 132 ARG A N 1
ATOM 1026 C CA . ARG A 1 132 ? 0.404 7.876 15.134 1.00 89.81 132 ARG A CA 1
ATOM 1027 C C . ARG A 1 132 ? 1.153 6.577 15.395 1.00 89.81 132 ARG A C 1
ATOM 1029 O O . ARG A 1 132 ? 0.593 5.498 15.234 1.00 89.81 132 ARG A O 1
ATOM 1036 N N . HIS A 1 133 ? 2.420 6.679 15.800 1.00 86.88 133 HIS A N 1
ATOM 1037 C CA . HIS A 1 133 ? 3.277 5.520 16.102 1.00 86.88 133 HIS A CA 1
ATOM 1038 C C . HIS A 1 133 ? 3.335 4.472 14.966 1.00 86.88 133 HIS A C 1
ATOM 1040 O O . HIS A 1 133 ? 3.416 3.274 15.212 1.00 86.88 133 HIS A O 1
ATOM 1046 N N . GLY A 1 134 ? 3.263 4.917 13.705 1.00 90.19 134 GLY A N 1
ATOM 1047 C CA . GLY A 1 134 ? 3.352 4.039 12.532 1.00 90.19 134 GLY A CA 1
ATOM 1048 C C . GLY A 1 134 ? 2.088 3.244 12.193 1.00 90.19 134 GLY A C 1
ATOM 1049 O O . GLY A 1 134 ? 2.168 2.325 11.371 1.00 90.19 134 GLY A O 1
ATOM 1050 N N . LEU A 1 135 ? 0.951 3.599 12.791 1.00 94.56 135 LEU A N 1
ATOM 1051 C CA . LEU A 1 135 ? -0.392 3.105 12.484 1.00 94.56 135 LEU A CA 1
ATOM 1052 C C . LEU A 1 135 ? -1.296 4.256 12.066 1.00 94.56 135 LEU A C 1
ATOM 1054 O O . LEU A 1 135 ? -1.058 5.383 12.488 1.00 94.56 135 LEU A O 1
ATOM 1058 N N . CYS A 1 136 ? -2.356 3.969 11.313 1.00 95.81 136 CYS A N 1
ATOM 1059 C CA . CYS A 1 136 ? -3.406 4.940 11.001 1.00 95.81 136 CYS A CA 1
ATOM 1060 C C . CYS A 1 136 ? -4.718 4.534 11.677 1.00 95.81 136 CYS A C 1
ATOM 1062 O O . CYS A 1 136 ? -5.108 3.372 11.600 1.00 95.81 136 CYS A O 1
ATOM 1064 N N . VAL A 1 137 ? -5.384 5.472 12.352 1.00 96.00 137 VAL A N 1
ATOM 1065 C CA . VAL A 1 137 ? -6.628 5.211 13.087 1.00 96.00 137 VAL A CA 1
ATOM 1066 C C . VAL A 1 137 ? -7.764 6.074 12.548 1.00 96.00 137 VAL A C 1
ATOM 1068 O O . VAL A 1 137 ? -7.862 7.249 12.884 1.00 96.00 137 VAL A O 1
ATOM 1071 N N . LEU A 1 138 ? -8.655 5.485 11.758 1.00 95.94 138 LEU A N 1
ATOM 1072 C CA . LEU A 1 138 ? -9.766 6.198 11.126 1.00 95.94 138 LEU A CA 1
ATOM 1073 C C . LEU A 1 138 ? -11.070 5.947 11.885 1.00 95.94 138 LEU A C 1
ATOM 1075 O O . LEU A 1 138 ? -11.297 4.845 12.380 1.00 95.94 138 LEU A O 1
ATOM 1079 N N . ARG A 1 139 ? -11.928 6.965 11.976 1.00 95.62 139 ARG A N 1
ATOM 1080 C CA . ARG A 1 139 ? -13.313 6.819 12.445 1.00 95.62 139 ARG A CA 1
ATOM 1081 C C . ARG A 1 139 ? -14.230 6.713 11.233 1.00 95.62 139 ARG A C 1
ATOM 1083 O O . ARG A 1 139 ? -14.036 7.442 10.265 1.00 95.62 139 ARG A O 1
ATOM 1090 N N . VAL A 1 140 ? -15.187 5.799 11.297 1.00 96.12 140 VAL A N 1
ATOM 1091 C CA . VAL A 1 140 ? -16.169 5.541 10.241 1.00 96.12 140 VAL A CA 1
ATOM 1092 C C . VAL A 1 140 ? -17.534 5.443 10.894 1.00 96.12 140 VAL A C 1
ATOM 1094 O O . VAL A 1 140 ? -17.674 4.774 11.915 1.00 96.12 140 VAL A O 1
ATOM 1097 N N . GLY A 1 141 ? -18.527 6.102 10.319 1.00 95.44 141 GLY A N 1
ATOM 1098 C CA . GLY A 1 141 ? -19.884 6.089 10.841 1.00 95.44 141 GLY A CA 1
ATOM 1099 C C . GLY A 1 141 ? -20.945 6.179 9.746 1.00 95.44 141 GLY A C 1
ATOM 1100 O O . GLY A 1 141 ? -20.619 6.220 8.550 1.00 95.44 141 GLY A O 1
ATOM 1101 N N . PRO A 1 142 ? -22.227 6.211 10.145 1.00 94.56 142 PRO A N 1
ATOM 1102 C CA . PRO A 1 142 ? -23.369 6.331 9.241 1.00 94.56 142 PRO A CA 1
ATOM 1103 C C . PRO A 1 142 ? -23.272 7.499 8.255 1.00 94.56 142 PRO A C 1
ATOM 1105 O O . PRO A 1 142 ? -23.662 7.372 7.100 1.00 94.56 142 PRO A O 1
ATOM 1108 N N . GLU A 1 143 ? -22.696 8.622 8.684 1.00 94.62 143 GLU A N 1
ATOM 1109 C CA . GLU A 1 143 ? -22.503 9.833 7.883 1.00 94.62 143 GLU A CA 1
ATOM 1110 C C . GLU A 1 143 ? -21.612 9.617 6.653 1.00 94.62 143 GLU A C 1
ATOM 1112 O O . GLU A 1 143 ? -21.713 10.348 5.672 1.00 94.62 143 GLU A O 1
ATOM 1117 N N . SER A 1 144 ? -20.759 8.592 6.696 1.00 92.56 144 SER A N 1
ATOM 1118 C CA . SER A 1 144 ? -19.875 8.187 5.599 1.00 92.56 144 SER A CA 1
ATOM 1119 C C . SER A 1 144 ? -20.439 7.031 4.764 1.00 92.56 144 SER A C 1
ATOM 1121 O O . SER A 1 144 ? -19.731 6.469 3.930 1.00 92.56 144 SER A O 1
ATOM 1123 N N . GLY A 1 145 ? -21.690 6.619 5.014 1.00 94.94 145 GLY A N 1
ATOM 1124 C CA . GLY A 1 145 ? -22.272 5.422 4.402 1.00 94.94 145 GLY A CA 1
ATOM 1125 C C . GLY A 1 145 ? -21.498 4.153 4.759 1.00 94.94 145 GLY A C 1
ATOM 1126 O O . GLY A 1 145 ? -21.363 3.262 3.926 1.00 94.94 145 GLY A O 1
ATOM 1127 N N . MET A 1 146 ? -20.912 4.107 5.962 1.00 96.38 146 MET A N 1
ATOM 1128 C CA . MET A 1 146 ? -20.040 3.019 6.423 1.00 96.38 146 MET A CA 1
ATOM 1129 C C . MET A 1 146 ? -18.825 2.745 5.512 1.00 96.38 146 MET A C 1
ATOM 1131 O O . MET A 1 146 ? -18.225 1.673 5.577 1.00 96.38 146 MET A O 1
ATOM 1135 N N . THR A 1 147 ? -18.433 3.718 4.683 1.00 97.19 147 THR A N 1
ATOM 1136 C CA . THR A 1 147 ? -17.348 3.602 3.702 1.00 97.19 147 THR A CA 1
ATOM 1137 C C . THR A 1 147 ? -16.208 4.557 4.038 1.00 97.19 147 THR A C 1
ATOM 1139 O O . THR A 1 147 ? -16.422 5.699 4.437 1.00 97.19 147 THR A O 1
ATOM 1142 N N . CYS A 1 148 ? -14.966 4.111 3.853 1.00 96.12 148 CYS A N 1
ATOM 1143 C CA . CYS A 1 148 ? -13.784 4.919 4.122 1.00 96.12 148 CYS A CA 1
ATOM 1144 C C . CYS A 1 148 ? -12.727 4.750 3.032 1.00 96.12 148 CYS A C 1
ATOM 1146 O O . CYS A 1 148 ? -12.265 3.640 2.761 1.00 96.12 148 CYS A O 1
ATOM 1148 N N . SER A 1 149 ? -12.316 5.870 2.433 1.00 96.25 149 SER A N 1
ATOM 1149 C CA . SER A 1 149 ? -11.196 5.922 1.495 1.00 96.25 149 SER A CA 1
ATOM 1150 C C . SER A 1 149 ? -9.927 6.407 2.191 1.00 96.25 149 SER A C 1
ATOM 1152 O O . SER A 1 149 ? -9.935 7.386 2.940 1.00 96.25 149 SER A O 1
ATOM 1154 N N . VAL A 1 150 ? -8.813 5.732 1.929 1.00 94.50 150 VAL A N 1
ATOM 1155 C CA . VAL A 1 150 ? -7.546 5.886 2.646 1.00 94.50 150 VAL A CA 1
ATOM 1156 C C . VAL A 1 150 ? -6.558 6.727 1.823 1.00 94.50 150 VAL A C 1
ATOM 1158 O O . VAL A 1 150 ? -5.425 6.334 1.561 1.00 94.50 150 VAL A O 1
ATOM 1161 N N . ASN A 1 151 ? -6.980 7.925 1.403 1.00 93.94 151 ASN A N 1
ATOM 1162 C CA . ASN A 1 151 ? -6.105 8.910 0.748 1.00 93.94 151 ASN A CA 1
ATOM 1163 C C . ASN A 1 151 ? -5.001 9.452 1.674 1.00 93.94 151 ASN A C 1
ATOM 1165 O O . ASN A 1 151 ? -5.095 9.294 2.886 1.00 93.94 151 ASN A O 1
ATOM 1169 N N . ASN A 1 152 ? -3.962 10.103 1.141 1.00 93.44 152 ASN A N 1
ATOM 1170 C CA . ASN A 1 152 ? -2.877 10.717 1.933 1.00 93.44 152 ASN A CA 1
ATOM 1171 C C . ASN A 1 152 ? -2.161 9.763 2.911 1.00 93.44 152 ASN A C 1
ATOM 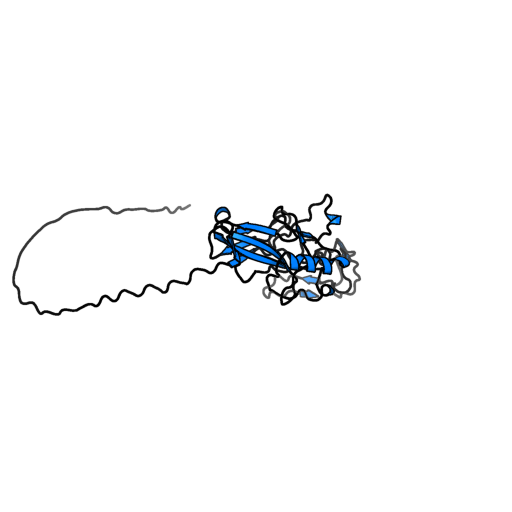1173 O O . ASN A 1 152 ? -1.567 10.210 3.891 1.00 93.44 152 ASN A O 1
ATOM 1177 N N . LEU A 1 153 ? -2.221 8.453 2.666 1.00 95.62 153 LEU A N 1
ATOM 1178 C CA . LEU A 1 153 ? -1.518 7.445 3.450 1.00 95.62 153 LEU A CA 1
ATOM 1179 C C . LEU A 1 153 ? -0.244 7.037 2.717 1.00 95.62 153 LEU A C 1
ATOM 1181 O O . LEU A 1 153 ? -0.299 6.693 1.542 1.00 95.62 153 LEU A O 1
ATOM 1185 N N . ALA A 1 154 ? 0.895 7.042 3.401 1.00 96.06 154 ALA A N 1
ATOM 1186 C CA . ALA A 1 154 ? 2.173 6.636 2.828 1.00 96.06 154 ALA A CA 1
ATOM 1187 C C . ALA A 1 154 ? 2.971 5.748 3.783 1.00 96.06 154 ALA A C 1
ATOM 1189 O O . ALA A 1 154 ? 2.830 5.821 5.003 1.00 96.06 154 ALA A O 1
ATOM 1190 N N . VAL A 1 155 ? 3.847 4.931 3.201 1.00 96.69 155 VAL A N 1
ATOM 1191 C CA . VAL A 1 155 ? 4.802 4.084 3.922 1.00 96.69 155 VAL A CA 1
ATOM 1192 C C . VAL A 1 155 ? 6.132 4.816 4.120 1.00 96.69 155 VAL A C 1
ATOM 1194 O O . VAL A 1 155 ? 6.796 5.201 3.154 1.00 96.69 155 VAL A O 1
ATOM 1197 N N . GLN A 1 156 ? 6.534 4.973 5.380 1.00 96.06 156 GLN A N 1
ATOM 1198 C CA . GLN A 1 156 ? 7.864 5.411 5.786 1.00 96.06 156 GLN A CA 1
ATOM 1199 C C . GLN A 1 156 ? 8.745 4.192 6.086 1.00 96.06 156 GLN A C 1
ATOM 1201 O O . GLN A 1 156 ? 8.453 3.405 6.993 1.00 96.06 156 GLN A O 1
ATOM 1206 N N . SER A 1 157 ? 9.837 4.068 5.336 1.00 95.38 157 SER A N 1
ATOM 1207 C CA . SER A 1 157 ? 10.838 3.018 5.519 1.00 95.38 157 SER A CA 1
ATOM 1208 C C . SER A 1 157 ? 11.752 3.319 6.698 1.00 95.38 157 SER A C 1
ATOM 1210 O O . SER A 1 157 ? 12.115 4.471 6.949 1.00 95.38 157 SER A O 1
ATOM 1212 N N . VAL A 1 158 ? 12.203 2.258 7.363 1.00 95.31 158 VAL A N 1
ATOM 1213 C CA . VAL A 1 158 ? 13.274 2.316 8.365 1.00 95.31 158 VAL A CA 1
ATOM 1214 C C . VAL A 1 158 ? 14.578 1.763 7.798 1.00 95.31 158 VAL A C 1
ATOM 1216 O O . VAL A 1 158 ? 14.578 0.962 6.858 1.00 95.31 158 VAL A O 1
ATOM 1219 N N . LEU A 1 159 ? 15.707 2.209 8.347 1.00 94.75 159 LEU A N 1
ATOM 1220 C CA . LEU A 1 159 ? 17.021 1.701 7.958 1.00 94.75 159 LEU A CA 1
ATOM 1221 C C . LEU A 1 159 ? 17.174 0.247 8.413 1.00 94.75 159 LEU A C 1
ATOM 1223 O O . LEU A 1 159 ? 16.709 -0.119 9.488 1.00 94.75 159 LEU A O 1
ATOM 1227 N N . LYS A 1 160 ? 17.895 -0.570 7.632 1.00 94.19 160 LYS A N 1
ATOM 1228 C CA . LYS A 1 160 ? 18.083 -2.005 7.922 1.00 94.19 160 LYS A CA 1
ATOM 1229 C C . LYS A 1 160 ? 18.632 -2.264 9.333 1.00 94.19 160 LYS A C 1
ATOM 1231 O O . LYS A 1 160 ? 18.189 -3.192 9.996 1.00 94.19 160 LYS A O 1
ATOM 1236 N N . LYS A 1 161 ? 19.553 -1.415 9.802 1.00 95.00 161 LYS A N 1
ATOM 1237 C CA . LYS A 1 161 ? 20.137 -1.488 11.153 1.00 95.00 161 LYS A CA 1
ATOM 1238 C C . LYS A 1 161 ? 19.126 -1.249 12.286 1.00 95.00 161 LYS A C 1
ATOM 1240 O O . LYS A 1 161 ? 19.348 -1.722 13.390 1.00 95.00 161 LYS A O 1
ATOM 1245 N N . ASP A 1 162 ? 18.031 -0.542 12.006 1.00 95.88 162 ASP A N 1
ATOM 1246 C CA . ASP A 1 162 ? 17.032 -0.134 13.000 1.00 95.88 162 ASP A CA 1
ATOM 1247 C C . ASP A 1 162 ? 15.786 -1.041 12.985 1.00 95.88 162 ASP A C 1
ATOM 1249 O O . ASP A 1 162 ? 14.905 -0.890 13.827 1.00 95.88 162 ASP A O 1
ATOM 1253 N N . VAL A 1 163 ? 15.710 -2.008 12.058 1.00 95.94 163 VAL A N 1
ATOM 1254 C CA . VAL A 1 163 ? 14.544 -2.896 11.881 1.00 95.94 163 VAL A CA 1
ATOM 1255 C C . VAL A 1 163 ? 14.192 -3.647 13.164 1.00 95.94 163 VAL A C 1
ATOM 1257 O O . VAL A 1 163 ? 13.030 -3.650 13.560 1.00 95.94 163 VAL A O 1
ATOM 1260 N N . ALA A 1 164 ? 15.176 -4.262 13.826 1.00 94.88 164 ALA A N 1
ATOM 1261 C CA . ALA A 1 164 ? 14.933 -5.047 15.037 1.00 94.88 164 ALA A CA 1
ATOM 1262 C C . ALA A 1 164 ? 14.361 -4.184 16.175 1.00 94.88 164 ALA A C 1
ATOM 1264 O O . ALA A 1 164 ? 13.350 -4.540 16.775 1.00 94.88 164 ALA A O 1
ATOM 1265 N N . LYS A 1 165 ? 14.958 -3.006 16.400 1.00 94.38 165 LYS A N 1
ATOM 1266 C CA . LYS A 1 165 ? 14.503 -2.035 17.403 1.00 94.38 165 LYS A CA 1
ATOM 1267 C C . LYS A 1 165 ? 13.076 -1.559 17.128 1.00 94.38 165 LYS A C 1
ATOM 1269 O O . LYS A 1 165 ? 12.275 -1.420 18.048 1.00 94.38 165 LYS A O 1
ATOM 1274 N N . GLU A 1 166 ? 12.754 -1.302 15.863 1.00 93.94 166 GLU A N 1
ATOM 1275 C CA . GLU A 1 166 ? 11.422 -0.843 15.478 1.00 93.94 166 GLU A CA 1
ATOM 1276 C C . GLU A 1 166 ? 10.352 -1.910 15.730 1.00 93.94 166 GLU A C 1
ATOM 1278 O O . GLU A 1 166 ? 9.279 -1.600 16.240 1.00 93.94 166 GLU A O 1
ATOM 1283 N N . LEU A 1 167 ? 10.640 -3.172 15.404 1.00 93.00 167 LEU A N 1
ATOM 1284 C CA . LEU A 1 167 ? 9.715 -4.281 15.647 1.00 93.00 167 LEU A CA 1
ATOM 1285 C C . LEU A 1 167 ? 9.438 -4.488 17.134 1.00 93.00 167 LEU A C 1
ATOM 1287 O O . LEU A 1 167 ? 8.283 -4.684 17.509 1.00 93.00 167 LEU A O 1
ATOM 1291 N N . GLU A 1 168 ? 10.472 -4.402 17.971 1.00 91.19 168 GLU A N 1
ATOM 1292 C CA . GLU A 1 168 ? 10.335 -4.500 19.425 1.00 91.19 168 GLU A CA 1
ATOM 1293 C C . GLU A 1 168 ? 9.430 -3.388 19.971 1.00 91.19 168 GLU A C 1
ATOM 1295 O O . GLU A 1 168 ? 8.473 -3.660 20.700 1.00 91.19 168 GLU A O 1
ATOM 1300 N N . GLN A 1 169 ? 9.656 -2.141 19.544 1.00 90.12 169 GLN A N 1
ATOM 1301 C CA . GLN A 1 169 ? 8.800 -1.018 19.921 1.00 90.12 169 GLN A CA 1
ATOM 1302 C C . GLN A 1 169 ? 7.351 -1.234 19.462 1.00 90.12 169 GLN A C 1
ATOM 1304 O O . GLN A 1 169 ? 6.410 -1.004 20.225 1.00 90.12 169 GLN A O 1
ATOM 1309 N N . ARG A 1 170 ? 7.150 -1.703 18.224 1.00 88.62 170 ARG A N 1
ATOM 1310 C CA . ARG A 1 170 ? 5.809 -1.981 17.698 1.00 88.62 170 ARG A CA 1
ATOM 1311 C C . ARG A 1 170 ? 5.093 -3.053 18.509 1.00 88.62 170 ARG A C 1
ATOM 1313 O O . ARG A 1 170 ? 3.922 -2.857 18.811 1.00 88.62 170 ARG A O 1
ATOM 1320 N N . GLN A 1 171 ? 5.784 -4.126 18.890 1.00 87.94 171 GLN A N 1
ATOM 1321 C CA . GLN A 1 171 ? 5.217 -5.211 19.690 1.00 87.94 171 GLN A CA 1
ATOM 1322 C C . GLN A 1 171 ? 4.769 -4.739 21.082 1.00 87.94 171 GLN A C 1
ATOM 1324 O O . GLN A 1 171 ? 3.753 -5.211 21.587 1.00 87.94 171 GLN A O 1
ATOM 1329 N N . GLN A 1 172 ? 5.501 -3.803 21.694 1.00 86.00 172 GLN A N 1
ATOM 1330 C CA . GLN A 1 172 ? 5.145 -3.233 22.998 1.00 86.00 172 GLN A CA 1
ATOM 1331 C C . GLN A 1 172 ? 3.944 -2.284 22.913 1.00 86.00 172 GLN A C 1
ATOM 1333 O O . GLN A 1 172 ? 3.107 -2.263 23.812 1.00 86.00 172 GLN A O 1
ATOM 1338 N N . CYS A 1 173 ? 3.855 -1.486 21.846 1.00 81.69 173 CYS A N 1
ATOM 1339 C CA . CYS A 1 173 ? 2.787 -0.500 21.698 1.00 81.69 173 CYS A CA 1
ATOM 1340 C C . CYS A 1 173 ? 1.485 -1.093 21.145 1.00 81.69 173 CYS A C 1
ATOM 1342 O O . CYS A 1 173 ? 0.410 -0.601 21.485 1.00 81.69 173 CYS A O 1
ATOM 1344 N N . TYR A 1 174 ? 1.571 -2.104 20.275 1.00 81.12 174 TYR A N 1
ATOM 1345 C CA . TYR A 1 174 ? 0.417 -2.666 19.582 1.00 81.12 174 TYR A CA 1
ATOM 1346 C C . TYR A 1 174 ? 0.550 -4.182 19.388 1.00 81.12 174 TYR A C 1
ATOM 1348 O O . TYR A 1 174 ? 1.556 -4.655 18.852 1.00 81.12 174 TYR A O 1
ATOM 1356 N N . PRO A 1 175 ? -0.474 -4.962 19.775 1.00 79.69 175 PRO A N 1
ATOM 1357 C CA . PRO A 1 175 ? -0.452 -6.403 19.582 1.00 79.69 175 PRO A CA 1
ATOM 1358 C C . PRO A 1 175 ? -0.461 -6.747 18.088 1.00 79.69 175 PRO A C 1
ATOM 1360 O O . PRO A 1 175 ? -1.107 -6.077 17.285 1.00 79.69 175 PRO A O 1
ATOM 1363 N N . ASN A 1 176 ? 0.238 -7.820 17.710 1.00 84.06 176 ASN A N 1
ATOM 1364 C CA . ASN A 1 176 ? 0.137 -8.370 16.360 1.00 84.06 176 ASN A CA 1
ATOM 1365 C C . ASN A 1 176 ? -1.315 -8.846 16.115 1.00 84.06 176 ASN A C 1
ATOM 1367 O O . ASN A 1 176 ? -1.774 -9.711 16.871 1.00 84.06 176 ASN A O 1
ATOM 1371 N N . PRO A 1 177 ? -2.014 -8.369 15.062 1.00 88.19 177 PRO A N 1
ATOM 1372 C CA . PRO A 1 177 ? -3.403 -8.752 14.777 1.00 88.19 177 PRO A CA 1
ATOM 1373 C C . PRO A 1 177 ? -3.598 -10.264 14.590 1.00 88.19 177 PRO A C 1
ATOM 1375 O O . PRO A 1 177 ? -4.646 -10.812 14.927 1.00 88.19 177 PRO A O 1
ATOM 1378 N N . PHE A 1 178 ? -2.562 -10.949 14.098 1.00 89.50 178 PHE A N 1
ATOM 1379 C CA . PHE A 1 178 ? -2.539 -12.395 13.866 1.00 89.50 178 PHE A CA 1
ATOM 1380 C C . PHE A 1 178 ? -1.880 -13.179 15.011 1.00 89.50 178 PHE A C 1
ATOM 1382 O O . PHE A 1 178 ? -1.767 -14.398 14.934 1.00 89.50 178 PHE A O 1
ATOM 1389 N N . LYS A 1 179 ? -1.442 -12.498 16.083 1.00 87.25 179 LYS A N 1
ATOM 1390 C CA . LYS A 1 179 ? -0.817 -13.098 17.281 1.00 87.25 179 LYS A CA 1
ATOM 1391 C C . LYS A 1 179 ? 0.389 -14.003 16.973 1.00 87.25 179 LYS A C 1
ATOM 1393 O O . LYS A 1 179 ? 0.687 -14.928 17.722 1.00 87.25 179 LYS A O 1
ATOM 1398 N N . VAL A 1 180 ? 1.101 -13.709 15.886 1.00 86.69 180 VAL A N 1
ATOM 1399 C CA . VAL A 1 180 ? 2.315 -14.426 15.473 1.00 86.69 180 VAL A CA 1
ATOM 1400 C C . VAL A 1 180 ? 3.531 -13.856 16.217 1.00 86.69 180 VAL A C 1
ATOM 1402 O O . VAL A 1 180 ? 3.634 -12.625 16.327 1.00 86.69 180 VAL A O 1
ATOM 1405 N N . PRO A 1 181 ? 4.470 -14.700 16.693 1.00 84.19 181 PRO A N 1
ATOM 1406 C CA . PRO A 1 181 ? 5.751 -14.247 17.230 1.00 84.19 181 PRO A CA 1
ATOM 1407 C C . PRO A 1 181 ? 6.521 -13.367 16.235 1.00 84.19 181 PRO A C 1
ATOM 1409 O O . PRO A 1 181 ? 6.435 -13.557 15.023 1.00 84.19 181 PRO A O 1
ATOM 1412 N N . VAL A 1 182 ? 7.316 -12.422 16.741 1.00 78.00 182 VAL A N 1
ATOM 1413 C CA . VAL A 1 182 ? 8.021 -11.436 15.897 1.00 78.00 182 VAL A CA 1
ATOM 1414 C C . VAL A 1 182 ? 9.080 -12.069 14.973 1.00 78.00 182 VAL A C 1
ATOM 1416 O O . VAL A 1 182 ? 9.379 -11.519 13.914 1.00 78.00 182 VAL A O 1
ATOM 1419 N N . GLY A 1 183 ? 9.533 -13.293 15.254 1.00 83.81 183 GLY A N 1
ATOM 1420 C CA . GLY A 1 183 ? 10.477 -14.022 14.401 1.00 83.81 183 GLY A CA 1
ATOM 1421 C C . GLY A 1 183 ? 11.800 -13.271 14.210 1.00 83.81 183 GLY A C 1
ATOM 1422 O O . GLY A 1 183 ? 12.079 -12.288 14.894 1.00 83.81 183 GLY A O 1
ATOM 1423 N N . ASP A 1 184 ? 12.631 -13.731 13.275 1.00 89.88 184 ASP A N 1
ATOM 1424 C CA . ASP A 1 184 ? 13.881 -13.034 12.967 1.00 89.88 184 ASP A CA 1
ATOM 1425 C C . ASP A 1 184 ? 13.609 -11.799 12.094 1.00 89.88 184 ASP A C 1
ATOM 1427 O O . ASP A 1 184 ? 13.112 -11.902 10.967 1.00 89.88 184 ASP A O 1
ATOM 1431 N N . ALA A 1 185 ? 13.978 -10.630 12.615 1.00 90.56 185 ALA A N 1
ATOM 1432 C CA . ALA A 1 185 ? 13.916 -9.337 11.948 1.00 90.56 185 ALA A CA 1
ATOM 1433 C C . ALA A 1 185 ? 14.677 -9.306 10.609 1.00 90.56 185 ALA A C 1
ATOM 1435 O O . ALA A 1 185 ? 14.287 -8.579 9.694 1.00 90.56 185 ALA A O 1
ATOM 1436 N N . SER A 1 186 ? 15.751 -10.093 10.474 1.00 91.00 186 SER A N 1
ATOM 1437 C CA . SER A 1 186 ? 16.592 -10.128 9.272 1.00 91.00 186 SER A CA 1
ATOM 1438 C C . SER A 1 186 ? 15.889 -10.743 8.052 1.00 91.00 186 SER A C 1
ATOM 1440 O O . SER A 1 186 ? 16.256 -10.445 6.914 1.00 91.00 186 SER A O 1
ATOM 1442 N N . THR A 1 187 ? 14.854 -11.552 8.297 1.00 92.62 187 THR A N 1
ATOM 1443 C CA . THR A 1 187 ? 14.106 -12.301 7.274 1.00 92.62 187 THR A CA 1
ATOM 1444 C C . THR A 1 187 ? 12.961 -11.510 6.645 1.00 92.62 187 THR A C 1
ATOM 1446 O O . THR A 1 187 ? 12.370 -11.966 5.670 1.00 92.62 187 THR A O 1
ATOM 1449 N N . ILE A 1 188 ? 12.614 -10.342 7.193 1.00 94.38 188 ILE A N 1
ATOM 1450 C CA . ILE A 1 188 ? 11.485 -9.547 6.702 1.00 94.38 188 ILE A CA 1
ATOM 1451 C C . ILE A 1 188 ? 11.835 -8.920 5.349 1.00 94.38 188 ILE A C 1
ATOM 1453 O O . ILE A 1 188 ? 12.838 -8.213 5.218 1.00 94.38 188 ILE A O 1
ATOM 1457 N N . ASP A 1 189 ? 10.977 -9.131 4.347 1.00 95.81 189 ASP A N 1
ATOM 1458 C CA . ASP A 1 189 ? 11.141 -8.506 3.035 1.00 95.81 189 ASP A CA 1
ATOM 1459 C C . ASP A 1 189 ? 10.773 -7.017 3.074 1.00 95.81 189 ASP A C 1
ATOM 1461 O O . ASP A 1 189 ? 9.611 -6.629 3.034 1.00 95.81 189 ASP A O 1
ATOM 1465 N N . LEU A 1 190 ? 11.804 -6.179 3.087 1.00 96.38 190 LEU A N 1
ATOM 1466 C CA . LEU A 1 190 ? 11.704 -4.722 3.102 1.00 96.38 190 LEU A CA 1
ATOM 1467 C C . LEU A 1 190 ? 11.236 -4.106 1.768 1.00 96.38 190 LEU A C 1
ATOM 1469 O O . LEU A 1 190 ? 11.034 -2.897 1.691 1.00 96.38 190 LEU A O 1
ATOM 1473 N N . LYS A 1 191 ? 11.086 -4.895 0.698 1.00 95.88 191 LYS A N 1
ATOM 1474 C CA . LYS A 1 191 ? 10.693 -4.401 -0.633 1.00 95.88 191 LYS A CA 1
ATOM 1475 C C . LYS A 1 191 ? 9.181 -4.357 -0.829 1.00 95.88 191 LYS A C 1
ATOM 1477 O O . LYS A 1 191 ? 8.726 -3.882 -1.869 1.00 95.88 191 LYS A O 1
ATOM 1482 N N . LYS A 1 192 ? 8.399 -4.884 0.115 1.00 97.12 192 LYS A N 1
ATOM 1483 C CA . LYS A 1 192 ? 6.947 -5.018 -0.022 1.00 97.12 192 LYS A CA 1
ATOM 1484 C C . LYS A 1 192 ? 6.245 -5.077 1.332 1.00 97.12 192 LYS A C 1
ATOM 1486 O O . LYS A 1 192 ? 6.811 -5.543 2.310 1.00 97.12 192 LYS A O 1
ATOM 1491 N N . VAL A 1 193 ? 4.993 -4.637 1.378 1.00 97.88 193 VAL A N 1
ATOM 1492 C CA . VAL A 1 193 ? 4.132 -4.704 2.569 1.00 97.88 193 VAL A CA 1
ATOM 1493 C C . VAL A 1 193 ? 2.707 -5.080 2.176 1.00 97.88 193 VAL A C 1
ATOM 1495 O O . VAL A 1 193 ? 2.310 -4.912 1.025 1.00 97.88 193 VAL A O 1
ATOM 1498 N N . ARG A 1 194 ? 1.909 -5.525 3.144 1.00 98.06 194 ARG A N 1
ATOM 1499 C CA . ARG A 1 194 ? 0.442 -5.510 3.058 1.00 98.06 194 ARG A CA 1
ATOM 1500 C C . ARG A 1 194 ? -0.114 -4.554 4.102 1.00 98.06 194 ARG A C 1
ATOM 1502 O O . ARG A 1 194 ? 0.399 -4.491 5.219 1.00 98.06 194 ARG A O 1
ATOM 1509 N N . LEU A 1 195 ? -1.162 -3.817 3.749 1.00 98.12 195 LEU A N 1
ATOM 1510 C CA . LEU A 1 195 ? -1.959 -3.081 4.728 1.00 98.12 195 LEU A CA 1
ATOM 151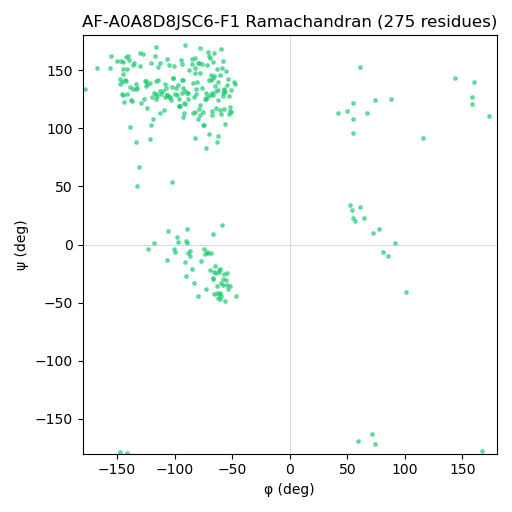1 C C . LEU A 1 195 ? -2.947 -4.048 5.379 1.00 98.12 195 LEU A C 1
ATOM 1513 O O . LEU A 1 195 ? -3.654 -4.773 4.675 1.00 98.12 195 LEU A O 1
ATOM 1517 N N . CYS A 1 196 ? -2.984 -4.044 6.705 1.00 97.56 196 CYS A N 1
ATOM 1518 C CA . CYS A 1 196 ? -3.906 -4.805 7.535 1.00 97.56 196 CYS A CA 1
ATOM 1519 C C . CYS A 1 196 ? -4.941 -3.862 8.138 1.00 97.56 196 CYS A C 1
ATOM 1521 O O . CYS A 1 196 ? -4.562 -2.851 8.728 1.00 97.56 196 CYS A O 1
ATOM 1523 N N . PHE A 1 197 ? -6.217 -4.204 7.986 1.00 97.75 197 PHE A N 1
ATOM 1524 C CA . PHE A 1 197 ? -7.365 -3.465 8.489 1.00 97.75 197 PHE A CA 1
ATOM 1525 C C . PHE A 1 197 ? -8.004 -4.234 9.647 1.00 97.75 197 PHE A C 1
ATOM 1527 O O . PHE A 1 197 ? -8.538 -5.329 9.463 1.00 97.75 197 PHE A O 1
ATOM 1534 N N . GLU A 1 198 ? -7.978 -3.639 10.836 1.00 97.00 198 GLU A N 1
ATOM 1535 C CA . GLU A 1 198 ? -8.666 -4.136 12.027 1.00 97.00 198 GLU A CA 1
ATOM 1536 C C . GLU A 1 198 ? -9.909 -3.290 12.301 1.00 97.00 198 GLU A C 1
ATOM 1538 O O . GLU A 1 198 ? -9.830 -2.062 12.408 1.00 97.00 198 GLU A O 1
ATOM 1543 N N . LEU A 1 199 ? -11.058 -3.953 12.437 1.00 97.06 199 LEU A N 1
ATOM 1544 C CA . LEU A 1 199 ? -12.340 -3.311 12.705 1.00 97.06 199 LEU A CA 1
ATOM 1545 C C . LEU A 1 199 ? -12.628 -3.276 14.204 1.00 97.06 199 LEU A C 1
ATOM 1547 O O . LEU A 1 199 ? -12.584 -4.299 14.882 1.00 97.06 199 LEU A O 1
ATOM 1551 N N . TYR A 1 200 ? -12.995 -2.102 14.701 1.00 96.56 200 TYR A N 1
ATOM 1552 C CA . TYR A 1 200 ? -13.430 -1.870 16.069 1.00 96.56 200 TYR A CA 1
ATOM 1553 C C . TYR A 1 200 ? -14.810 -1.220 16.054 1.00 96.56 200 TYR A C 1
ATOM 1555 O O . TYR A 1 200 ? -14.965 -0.105 15.565 1.00 96.56 200 TYR A O 1
ATOM 1563 N N . LEU A 1 201 ? -15.812 -1.895 16.606 1.00 96.00 201 LEU A N 1
ATOM 1564 C CA . LEU A 1 201 ? -17.169 -1.356 16.719 1.00 96.00 201 LEU A CA 1
ATOM 1565 C C . LEU A 1 201 ? -17.333 -0.667 18.066 1.00 96.00 201 LEU A C 1
ATOM 1567 O O . LEU A 1 201 ? -16.928 -1.230 19.086 1.00 96.00 201 LEU A O 1
ATOM 1571 N N . GLU A 1 202 ? -17.917 0.525 18.081 1.00 94.44 202 GLU A N 1
ATOM 1572 C CA . GLU A 1 202 ? -18.232 1.214 19.330 1.00 94.44 202 GLU A CA 1
ATOM 1573 C C . GLU A 1 202 ? -19.458 0.557 19.978 1.00 94.44 202 GLU A C 1
ATOM 1575 O O . GLU A 1 202 ? -20.553 0.570 19.422 1.00 94.44 202 GLU A O 1
ATOM 1580 N N . THR A 1 203 ? -19.276 -0.067 21.143 1.00 91.12 203 THR A N 1
ATOM 1581 C CA . THR A 1 203 ? -20.368 -0.721 21.886 1.00 91.12 203 THR A CA 1
ATOM 1582 C C . THR A 1 203 ? -21.046 0.228 22.870 1.00 91.12 203 THR A C 1
ATOM 1584 O O . THR A 1 203 ? -22.208 0.041 23.212 1.00 91.12 203 THR A O 1
ATOM 1587 N N . ALA A 1 204 ? -20.305 1.228 23.338 1.00 91.00 204 ALA A N 1
ATOM 1588 C CA . ALA A 1 204 ? -20.747 2.333 24.180 1.00 91.00 204 ALA A CA 1
ATOM 1589 C C . ALA A 1 204 ? -19.775 3.508 23.961 1.00 91.00 204 ALA A C 1
ATOM 1591 O O . ALA A 1 204 ? -18.669 3.259 23.479 1.00 91.00 204 ALA A O 1
ATOM 1592 N N . PRO A 1 205 ? -20.122 4.758 24.321 1.00 89.75 205 PRO A N 1
ATOM 1593 C CA . PRO A 1 205 ? -19.239 5.905 24.117 1.00 89.75 205 PRO A CA 1
ATOM 1594 C C . PRO A 1 205 ? -17.824 5.666 24.669 1.00 89.75 205 PRO A C 1
ATOM 1596 O O . PRO A 1 205 ? -17.629 5.506 25.872 1.00 89.75 205 PRO A O 1
ATOM 1599 N N . GLY A 1 206 ? -16.833 5.611 23.777 1.00 85.81 206 GLY A N 1
ATOM 1600 C CA . GLY A 1 206 ? -15.428 5.352 24.104 1.00 85.81 206 GLY A CA 1
ATOM 1601 C C . GLY A 1 206 ? -15.044 3.879 24.314 1.00 85.81 206 GLY A C 1
ATOM 1602 O O . GLY A 1 206 ? -13.853 3.587 24.435 1.00 85.81 206 GLY A O 1
ATOM 1603 N N . GLN A 1 207 ? -15.999 2.946 24.313 1.00 92.50 207 GLN A N 1
ATOM 1604 C CA . GLN A 1 207 ? -15.760 1.510 24.456 1.00 92.50 207 GLN A CA 1
ATOM 1605 C C . GLN A 1 207 ? -15.868 0.802 23.106 1.00 92.50 207 GLN A C 1
ATOM 1607 O O . GLN A 1 207 ? -16.895 0.857 22.434 1.00 92.50 207 GLN A O 1
ATOM 1612 N N . PHE A 1 208 ? -14.808 0.086 22.735 1.00 93.19 208 PHE A N 1
ATOM 1613 C CA . PHE A 1 208 ? -14.703 -0.568 21.437 1.00 93.19 208 PHE A CA 1
ATOM 1614 C C . PHE A 1 208 ? -14.514 -2.076 21.569 1.00 93.19 208 PHE A C 1
ATOM 1616 O O . PHE A 1 208 ? -13.713 -2.543 22.379 1.00 93.19 208 PHE A O 1
ATOM 1623 N N . ARG A 1 209 ? -15.197 -2.833 20.708 1.00 94.06 209 ARG A N 1
ATOM 1624 C CA . ARG A 1 209 ? -14.996 -4.273 20.526 1.00 94.06 209 ARG A CA 1
ATOM 1625 C C . ARG A 1 209 ? -14.316 -4.536 19.188 1.00 94.06 209 ARG A C 1
ATOM 1627 O O . ARG A 1 209 ? -14.823 -4.112 18.152 1.00 94.06 209 ARG A O 1
ATOM 1634 N N . VAL A 1 210 ? -13.208 -5.274 19.212 1.00 93.56 210 VAL A N 1
ATOM 1635 C CA . VAL A 1 210 ? -12.536 -5.740 17.991 1.00 93.56 210 VAL A CA 1
ATOM 1636 C C . VAL A 1 210 ? -13.375 -6.804 17.280 1.00 93.56 210 VAL A C 1
ATOM 1638 O O . VAL A 1 210 ? -14.003 -7.650 17.919 1.00 93.56 210 VAL A O 1
ATOM 1641 N N . VAL A 1 211 ? -13.386 -6.757 15.954 1.00 94.75 211 VAL A N 1
ATOM 1642 C CA . VAL A 1 211 ? -14.009 -7.752 15.083 1.00 94.75 211 VAL A CA 1
ATOM 1643 C C . VAL A 1 211 ? -12.906 -8.514 14.359 1.00 94.75 211 VAL A C 1
ATOM 1645 O O . VAL A 1 211 ? -11.978 -7.919 13.814 1.00 94.75 211 VAL A O 1
ATOM 1648 N N . HIS A 1 212 ? -13.015 -9.838 14.373 1.00 91.81 212 HIS A N 1
ATOM 1649 C CA . HIS A 1 212 ? -12.081 -10.751 13.726 1.00 91.81 212 HIS A CA 1
ATOM 1650 C C . HIS A 1 212 ? -12.767 -11.502 12.573 1.00 91.81 212 HIS A C 1
ATOM 1652 O O . HIS A 1 212 ? -13.972 -11.746 12.658 1.00 91.81 212 HIS A O 1
ATOM 1658 N N . PRO A 1 213 ? -12.007 -11.931 11.547 1.00 92.62 213 PRO A N 1
ATOM 1659 C CA . PRO A 1 213 ? -10.565 -11.721 11.378 1.00 92.62 213 PRO A CA 1
ATOM 1660 C C . PRO A 1 213 ? -10.217 -10.311 10.859 1.00 92.62 213 PRO A C 1
ATOM 1662 O O . PRO A 1 213 ? -11.053 -9.667 10.224 1.00 92.62 213 PRO A O 1
ATOM 1665 N N . PRO A 1 214 ? -8.987 -9.821 11.106 1.00 94.81 214 PRO A N 1
ATOM 1666 C CA . PRO A 1 214 ? -8.476 -8.662 10.383 1.00 94.81 214 PRO A CA 1
ATOM 1667 C C . PRO A 1 214 ? -8.346 -8.975 8.886 1.00 94.81 214 PRO A C 1
ATOM 1669 O O . PRO A 1 214 ? -8.094 -10.120 8.503 1.00 94.81 214 PRO A O 1
ATOM 1672 N N . ILE A 1 215 ? -8.478 -7.954 8.040 1.00 96.19 215 ILE A N 1
ATOM 1673 C CA . ILE A 1 215 ? -8.436 -8.107 6.581 1.00 96.19 215 ILE A CA 1
ATOM 1674 C C . ILE A 1 215 ? -7.134 -7.540 6.023 1.00 96.19 215 ILE A C 1
ATOM 1676 O O . ILE A 1 215 ? -6.714 -6.440 6.382 1.00 96.19 215 ILE A O 1
ATOM 1680 N N . LEU A 1 216 ? -6.498 -8.287 5.119 1.00 97.62 216 LEU A N 1
ATOM 1681 C CA . LEU A 1 216 ? -5.299 -7.855 4.410 1.00 97.62 216 LEU A CA 1
ATOM 1682 C C . LEU A 1 216 ? -5.627 -7.383 3.001 1.00 97.62 216 LEU A C 1
ATOM 1684 O O . LEU A 1 216 ? -6.455 -7.963 2.305 1.00 97.62 216 LEU A O 1
ATOM 1688 N N . THR A 1 217 ? -4.915 -6.347 2.583 1.00 98.44 217 THR A N 1
ATOM 1689 C CA . THR A 1 217 ? -4.863 -5.918 1.183 1.00 98.44 217 THR A CA 1
ATOM 1690 C C . THR A 1 217 ? -3.947 -6.795 0.350 1.00 98.44 217 THR A C 1
ATOM 1692 O O . THR A 1 217 ? -3.128 -7.565 0.867 1.00 98.44 217 THR A O 1
ATOM 1695 N N . ASP A 1 218 ? -4.045 -6.594 -0.959 1.00 98.31 218 ASP A N 1
ATOM 1696 C CA . ASP A 1 218 ? -3.000 -6.990 -1.887 1.00 98.31 218 ASP A CA 1
ATOM 1697 C C . ASP A 1 218 ? -1.659 -6.324 -1.549 1.00 98.31 218 ASP A C 1
ATOM 1699 O O . ASP A 1 218 ? -1.564 -5.299 -0.868 1.00 98.31 218 ASP A O 1
ATOM 1703 N N . THR A 1 219 ? -0.586 -6.950 -2.021 1.00 98.19 219 THR A N 1
ATOM 1704 C CA . THR A 1 219 ? 0.778 -6.518 -1.724 1.00 98.19 219 THR A CA 1
ATOM 1705 C C . THR A 1 219 ? 1.101 -5.188 -2.402 1.00 98.19 219 THR A C 1
ATOM 1707 O O . THR A 1 219 ? 0.992 -5.054 -3.620 1.00 98.19 219 THR A O 1
ATOM 1710 N N . VAL A 1 220 ? 1.608 -4.239 -1.618 1.00 98.00 220 VAL A N 1
ATOM 1711 C CA . VAL A 1 220 ? 2.214 -2.998 -2.101 1.00 98.00 220 VAL A CA 1
ATOM 1712 C C . VAL A 1 220 ? 3.722 -3.194 -2.164 1.00 98.00 220 VAL A C 1
ATOM 1714 O O . VAL A 1 220 ? 4.363 -3.456 -1.148 1.00 98.00 220 VAL A O 1
ATOM 1717 N N . TYR A 1 221 ? 4.293 -3.061 -3.352 1.00 97.06 221 TYR A N 1
ATOM 1718 C CA . TYR A 1 221 ? 5.726 -3.122 -3.601 1.00 97.06 221 TYR A CA 1
ATOM 1719 C C . TYR A 1 221 ? 6.313 -1.714 -3.566 1.00 97.06 221 TYR A C 1
ATOM 1721 O O . TYR A 1 221 ? 5.719 -0.761 -4.067 1.00 97.06 221 TYR A O 1
ATOM 1729 N N . ASP A 1 222 ? 7.509 -1.585 -3.005 1.00 95.44 222 ASP A N 1
ATOM 1730 C CA . ASP A 1 222 ? 8.261 -0.343 -3.083 1.00 95.44 222 ASP A CA 1
ATOM 1731 C C . ASP A 1 222 ? 8.694 -0.110 -4.533 1.00 95.44 222 ASP A C 1
ATOM 1733 O O . ASP A 1 222 ? 9.534 -0.843 -5.070 1.00 95.44 222 ASP A O 1
ATOM 1737 N N . ARG A 1 223 ? 8.174 0.952 -5.156 1.00 91.94 223 ARG A N 1
ATOM 1738 C CA . ARG A 1 223 ? 8.541 1.354 -6.521 1.00 91.94 223 ARG A CA 1
ATOM 1739 C C . ARG A 1 223 ? 10.049 1.538 -6.708 1.00 91.94 223 ARG A C 1
ATOM 1741 O O . ARG A 1 223 ? 10.546 1.379 -7.815 1.00 91.94 223 ARG A O 1
ATOM 1748 N N . LYS A 1 224 ? 10.805 1.826 -5.637 1.00 89.31 224 LYS A N 1
ATOM 1749 C CA . LYS A 1 224 ? 12.277 1.864 -5.686 1.00 89.31 224 LYS A CA 1
ATOM 1750 C C . LYS A 1 224 ? 12.885 0.534 -6.154 1.00 89.31 224 LYS A C 1
ATOM 1752 O O . LYS A 1 224 ? 13.919 0.548 -6.812 1.00 89.31 224 LYS A O 1
ATOM 1757 N N . TYR A 1 225 ? 12.275 -0.593 -5.787 1.00 86.50 225 TYR A N 1
ATOM 1758 C CA . TYR A 1 225 ? 12.740 -1.944 -6.116 1.00 86.50 225 TYR A CA 1
ATOM 1759 C C . TYR A 1 225 ? 11.884 -2.631 -7.189 1.00 86.50 225 TYR A C 1
ATOM 1761 O O . TYR A 1 225 ? 12.304 -3.652 -7.725 1.00 86.50 225 TYR A O 1
ATOM 1769 N N . ASN A 1 226 ? 10.702 -2.091 -7.494 1.00 82.62 226 ASN A N 1
ATOM 1770 C CA . ASN A 1 226 ? 9.810 -2.571 -8.549 1.00 82.62 226 ASN A CA 1
ATOM 1771 C C . ASN A 1 226 ? 9.347 -1.396 -9.438 1.00 82.62 226 ASN A C 1
ATOM 1773 O O . ASN A 1 226 ? 8.177 -1.010 -9.375 1.00 82.62 226 ASN A O 1
ATOM 1777 N N . PRO A 1 227 ? 10.264 -0.763 -10.195 1.00 84.44 227 PRO A N 1
ATOM 1778 C CA . PRO A 1 227 ? 9.903 0.328 -11.091 1.00 84.44 227 PRO A CA 1
ATOM 1779 C C . PRO A 1 227 ? 9.088 -0.186 -12.284 1.00 84.44 227 PRO A C 1
ATOM 1781 O O . PRO A 1 227 ? 9.095 -1.379 -12.604 1.00 84.44 227 PRO A O 1
ATOM 1784 N N . ASP A 1 228 ? 8.404 0.732 -12.963 1.00 84.31 228 ASP A N 1
ATOM 1785 C CA . ASP A 1 228 ? 7.822 0.436 -14.269 1.00 84.31 228 ASP A CA 1
ATOM 1786 C C . ASP A 1 228 ? 8.949 0.248 -15.290 1.00 84.31 228 ASP A C 1
ATOM 1788 O O . ASP A 1 228 ? 9.965 0.941 -15.245 1.00 84.31 228 ASP A O 1
ATOM 1792 N N . LEU A 1 229 ? 8.778 -0.704 -16.205 1.00 87.44 229 LEU A N 1
ATOM 1793 C CA . LEU A 1 229 ? 9.742 -0.930 -17.276 1.00 87.44 229 LEU A CA 1
ATOM 1794 C C . LEU A 1 229 ? 9.442 0.036 -18.418 1.00 87.44 229 LEU A C 1
ATOM 1796 O O . LEU A 1 229 ? 8.407 -0.080 -19.074 1.00 87.44 229 LEU A O 1
ATOM 1800 N N . VAL A 1 230 ? 10.355 0.975 -18.653 1.00 90.69 230 VAL A N 1
ATOM 1801 C CA . VAL A 1 230 ? 10.241 1.977 -19.715 1.00 90.69 230 VAL A CA 1
ATOM 1802 C C . VAL A 1 230 ? 11.411 1.821 -20.677 1.00 90.69 230 VAL A C 1
ATOM 1804 O O . VAL A 1 230 ? 12.569 1.812 -20.261 1.00 90.69 230 VAL A O 1
ATOM 1807 N N . ILE A 1 231 ? 11.096 1.695 -21.968 1.00 93.81 231 ILE A N 1
ATOM 1808 C CA . ILE A 1 231 ? 12.066 1.840 -23.056 1.00 93.81 231 ILE A CA 1
ATOM 1809 C C . ILE A 1 231 ? 12.018 3.303 -23.485 1.00 93.81 231 ILE A C 1
ATOM 1811 O O . ILE A 1 231 ? 11.024 3.748 -24.056 1.00 93.81 231 ILE A O 1
ATOM 1815 N N . SER A 1 232 ? 13.078 4.040 -23.181 1.00 93.88 232 SER A N 1
ATOM 1816 C CA . SER A 1 232 ? 13.190 5.469 -23.464 1.00 93.88 232 SER A CA 1
ATOM 1817 C C . SER A 1 232 ? 13.553 5.705 -24.925 1.00 93.88 232 SER A C 1
ATOM 1819 O O . SER A 1 232 ? 12.946 6.540 -25.589 1.00 93.88 232 SER A O 1
ATOM 1821 N N . GLU A 1 233 ? 14.518 4.939 -25.445 1.00 95.19 233 GLU A N 1
ATOM 1822 C CA . GLU A 1 233 ? 14.977 5.058 -26.830 1.00 95.19 233 GLU A CA 1
ATOM 1823 C C . GLU A 1 233 ? 15.403 3.708 -27.409 1.00 95.19 233 GLU A C 1
ATOM 1825 O O . GLU A 1 233 ? 15.766 2.771 -26.693 1.00 95.19 233 GLU A O 1
ATOM 1830 N N . MET A 1 234 ? 15.396 3.614 -28.739 1.00 96.06 234 MET A N 1
ATOM 1831 C CA . MET A 1 234 ? 15.854 2.438 -29.470 1.00 96.06 234 MET A CA 1
ATOM 1832 C C . MET A 1 234 ? 16.703 2.865 -30.660 1.00 96.06 234 MET A C 1
ATOM 1834 O O . MET A 1 234 ? 16.293 3.715 -31.444 1.00 96.06 234 MET A O 1
ATOM 1838 N N . SER A 1 235 ? 17.847 2.209 -30.851 1.00 96.75 235 SER A N 1
ATOM 1839 C CA . SER A 1 235 ? 18.702 2.434 -32.030 1.00 96.75 235 SER A CA 1
ATOM 1840 C C . SER A 1 235 ? 17.987 2.142 -33.355 1.00 96.75 235 SER A C 1
ATOM 1842 O O . SER A 1 235 ? 18.266 2.772 -34.370 1.00 96.75 235 SER A O 1
ATOM 1844 N N . HIS A 1 236 ? 17.075 1.165 -33.357 1.00 95.25 236 HIS A N 1
ATOM 1845 C CA . HIS A 1 236 ? 16.339 0.733 -34.536 1.00 95.25 236 HIS A CA 1
ATOM 1846 C C . HIS A 1 236 ? 14.942 0.258 -34.146 1.00 95.25 236 HIS A C 1
ATOM 1848 O O . HIS A 1 236 ? 14.785 -0.508 -33.202 1.00 95.25 236 HIS A O 1
ATOM 1854 N N . CYS A 1 237 ? 13.944 0.628 -34.945 1.00 93.44 237 CYS A N 1
ATOM 1855 C CA . CYS A 1 237 ? 12.562 0.158 -34.809 1.00 93.44 237 CYS A CA 1
ATOM 1856 C C . CYS A 1 237 ? 12.167 -0.874 -35.883 1.00 93.44 237 CYS A C 1
ATOM 1858 O O . CYS A 1 237 ? 10.989 -1.166 -36.063 1.00 93.44 237 CYS A O 1
ATOM 1860 N N . ARG A 1 238 ? 13.143 -1.394 -36.645 1.00 92.88 238 ARG A N 1
ATOM 1861 C CA . ARG A 1 238 ? 12.935 -2.363 -37.735 1.00 92.88 238 ARG A CA 1
ATOM 1862 C C . ARG A 1 238 ? 14.097 -3.349 -37.838 1.00 92.88 238 ARG A C 1
ATOM 1864 O O . ARG A 1 238 ? 15.268 -2.946 -37.766 1.00 92.88 238 ARG A O 1
ATOM 1871 N N . ALA A 1 239 ? 13.769 -4.614 -38.088 1.00 93.69 239 ALA A N 1
ATOM 1872 C CA . ALA A 1 239 ? 14.711 -5.709 -38.302 1.00 93.69 239 ALA A CA 1
ATOM 1873 C C . ALA A 1 239 ? 14.169 -6.713 -39.344 1.00 93.69 239 ALA A C 1
ATOM 1875 O O . ALA A 1 239 ? 12.955 -6.767 -39.545 1.00 93.69 239 ALA A O 1
ATOM 1876 N N . PRO A 1 240 ? 15.037 -7.494 -40.015 1.00 94.19 240 PRO A N 1
ATOM 1877 C CA . PRO A 1 240 ? 14.607 -8.593 -40.879 1.00 94.19 240 PRO A CA 1
ATOM 1878 C C . PRO A 1 240 ? 13.818 -9.658 -40.106 1.00 94.19 240 PRO A C 1
ATOM 1880 O O . PRO A 1 240 ? 14.156 -9.964 -38.963 1.00 94.19 240 PRO A O 1
ATOM 1883 N N . ALA A 1 241 ? 12.830 -10.285 -40.753 1.00 92.31 241 ALA A N 1
ATOM 1884 C CA . ALA A 1 241 ? 12.037 -11.368 -40.156 1.00 92.31 241 ALA A CA 1
ATOM 1885 C C . ALA A 1 241 ? 12.880 -12.602 -39.777 1.00 92.31 241 ALA A C 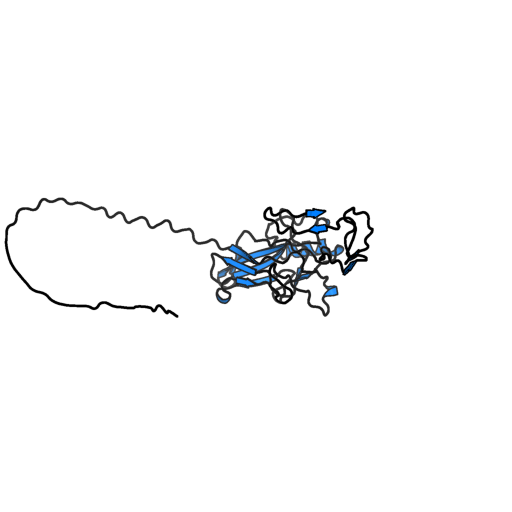1
ATOM 1887 O O . ALA A 1 241 ? 12.501 -13.366 -38.897 1.00 92.31 241 ALA A O 1
ATOM 1888 N N . SER A 1 242 ? 14.050 -12.772 -40.401 1.00 94.94 242 SER A N 1
ATOM 1889 C CA . SER A 1 242 ? 15.026 -13.813 -40.062 1.00 94.94 242 SER A CA 1
ATOM 1890 C C . SER A 1 242 ? 15.746 -13.587 -38.724 1.00 94.94 242 SER A C 1
ATOM 1892 O O . SER A 1 242 ? 16.511 -14.447 -38.299 1.00 94.94 242 SER A O 1
ATOM 1894 N N . GLY A 1 243 ? 15.558 -12.435 -38.070 1.00 94.12 243 GLY A N 1
ATOM 1895 C CA . GLY A 1 243 ? 16.269 -12.076 -36.843 1.00 94.12 243 GLY A CA 1
ATOM 1896 C C . GLY A 1 243 ? 17.751 -11.742 -37.067 1.00 94.12 243 GLY A C 1
ATOM 1897 O O . GLY A 1 243 ? 18.181 -11.436 -38.180 1.00 94.12 243 GLY A O 1
ATOM 1898 N N . GLY A 1 244 ? 18.534 -11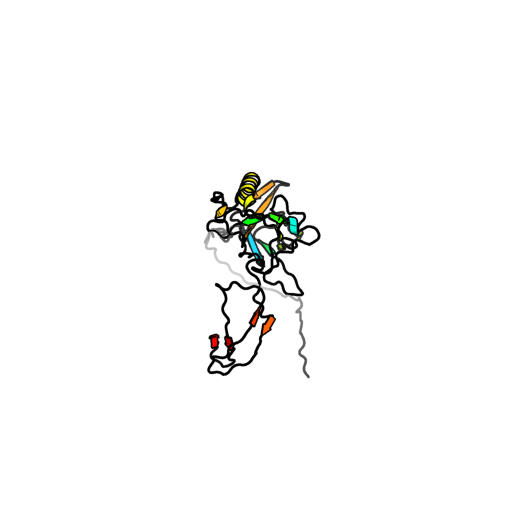.747 -35.982 1.00 92.69 244 GLY A N 1
ATOM 1899 C CA . GLY A 1 244 ? 19.997 -11.569 -36.001 1.00 92.69 244 GLY A CA 1
ATOM 1900 C C . GLY A 1 244 ? 20.507 -10.121 -36.005 1.00 92.69 244 GLY A C 1
ATOM 1901 O O . GLY A 1 244 ? 21.697 -9.893 -35.798 1.00 92.69 244 GLY A O 1
ATOM 1902 N N . LYS A 1 245 ? 19.632 -9.123 -36.186 1.00 95.00 245 LYS A N 1
ATOM 1903 C CA . LYS A 1 245 ? 20.015 -7.709 -36.071 1.00 95.00 245 LYS A CA 1
ATOM 1904 C C . LYS A 1 245 ? 20.225 -7.328 -34.604 1.00 95.00 245 LYS A C 1
ATOM 1906 O O . LYS A 1 245 ? 19.318 -7.478 -33.791 1.00 95.00 245 LYS A O 1
ATOM 1911 N N . GLN A 1 246 ? 21.394 -6.780 -34.284 1.00 96.00 246 GLN A N 1
ATOM 1912 C CA . GLN A 1 246 ? 21.664 -6.212 -32.965 1.00 96.00 246 GLN A CA 1
ATOM 1913 C C . GLN A 1 246 ? 20.909 -4.889 -32.793 1.00 96.00 246 GLN A C 1
ATOM 1915 O O . GLN A 1 246 ? 20.960 -4.013 -33.660 1.00 96.00 246 GLN A O 1
ATOM 1920 N N . ILE A 1 247 ? 20.199 -4.752 -31.674 1.00 95.44 247 ILE A N 1
ATOM 1921 C CA . ILE A 1 247 ? 19.431 -3.557 -31.323 1.00 95.44 247 ILE A CA 1
ATOM 1922 C C . ILE A 1 247 ? 19.872 -3.107 -29.935 1.00 95.44 247 ILE A C 1
ATOM 1924 O O . ILE A 1 247 ? 19.830 -3.876 -28.980 1.00 95.44 247 ILE A O 1
ATOM 1928 N N . MET A 1 248 ? 20.280 -1.847 -29.832 1.00 95.56 248 MET A N 1
ATOM 1929 C CA . MET A 1 248 ? 20.498 -1.177 -28.553 1.00 95.56 248 MET A CA 1
ATOM 1930 C C . MET A 1 248 ? 19.190 -0.530 -28.094 1.00 95.56 248 MET A C 1
ATOM 1932 O O . MET A 1 248 ? 18.558 0.184 -28.882 1.00 95.56 248 MET A O 1
ATOM 1936 N N . LEU A 1 249 ? 18.813 -0.784 -26.840 1.00 95.56 249 LEU A N 1
ATOM 1937 C CA . LEU A 1 249 ? 17.664 -0.199 -26.149 1.00 95.56 249 LEU A CA 1
ATOM 1938 C C . LEU A 1 249 ? 18.185 0.627 -24.971 1.00 95.56 249 LEU A C 1
ATOM 1940 O O . LEU A 1 249 ? 18.980 0.121 -24.178 1.00 95.56 249 LEU A O 1
ATOM 1944 N N . LEU A 1 250 ? 17.741 1.875 -24.854 1.00 94.81 250 LEU A N 1
ATOM 1945 C CA . LEU A 1 250 ? 17.946 2.682 -23.656 1.00 94.81 250 LEU A CA 1
ATOM 1946 C C . LEU A 1 250 ? 16.689 2.552 -22.805 1.00 94.81 250 LEU A C 1
ATOM 1948 O O . LEU A 1 250 ? 15.584 2.809 -23.283 1.00 94.81 250 LEU A O 1
ATOM 1952 N N . THR A 1 251 ? 16.857 2.144 -21.555 1.00 92.69 251 THR A N 1
ATOM 1953 C CA . THR A 1 251 ? 15.760 1.925 -20.612 1.00 92.69 251 THR A CA 1
ATOM 1954 C C . THR A 1 251 ? 16.040 2.641 -19.303 1.00 92.69 251 THR A C 1
ATOM 1956 O O . THR A 1 251 ? 17.188 2.976 -18.999 1.00 92.69 251 THR A O 1
ATOM 1959 N N . ASP A 1 252 ? 15.005 2.783 -18.481 1.00 87.94 252 ASP A N 1
ATOM 1960 C CA . ASP A 1 252 ? 15.202 3.015 -17.052 1.00 87.94 252 ASP A CA 1
ATOM 1961 C C . ASP A 1 252 ? 15.995 1.855 -16.416 1.00 87.94 252 ASP A C 1
ATOM 1963 O O . ASP A 1 252 ? 16.214 0.802 -17.027 1.00 87.94 252 ASP A O 1
ATOM 1967 N N . THR A 1 253 ? 16.460 2.043 -15.179 1.00 84.44 253 THR A N 1
ATOM 1968 C CA . THR A 1 253 ? 17.258 1.038 -14.465 1.00 84.44 253 THR A CA 1
ATOM 1969 C C . THR A 1 253 ? 16.511 -0.294 -14.359 1.00 84.44 253 THR A C 1
ATOM 1971 O O . THR A 1 253 ? 15.495 -0.394 -13.673 1.00 84.44 253 THR A O 1
ATOM 1974 N N . VAL A 1 254 ? 17.067 -1.338 -14.978 1.00 86.94 254 VAL A N 1
ATOM 1975 C CA . VAL A 1 254 ? 16.552 -2.714 -14.932 1.00 86.94 254 VAL A CA 1
ATOM 1976 C C . VAL A 1 254 ? 17.492 -3.646 -14.169 1.00 86.94 254 VAL A C 1
ATOM 1978 O O . VAL A 1 254 ? 18.698 -3.409 -14.076 1.00 86.94 254 VAL A O 1
ATOM 1981 N N . ASN A 1 255 ? 16.950 -4.742 -13.636 1.00 84.06 255 ASN A N 1
ATOM 1982 C CA . ASN A 1 255 ? 17.760 -5.830 -13.100 1.00 84.06 255 ASN A CA 1
ATOM 1983 C C . ASN A 1 255 ? 18.214 -6.744 -14.247 1.00 84.06 255 ASN A C 1
ATOM 1985 O O . ASN A 1 255 ? 17.389 -7.429 -14.841 1.00 84.06 255 ASN A O 1
ATOM 1989 N N . LYS A 1 256 ? 19.523 -6.799 -14.523 1.00 86.44 256 LYS A N 1
ATOM 1990 C CA . LYS A 1 256 ? 20.101 -7.613 -15.609 1.00 86.44 256 LYS A CA 1
ATOM 1991 C C . LYS A 1 256 ? 19.770 -9.114 -15.523 1.00 86.44 256 LYS A C 1
ATOM 1993 O O . LYS A 1 256 ? 19.823 -9.790 -16.541 1.00 86.44 256 LYS A O 1
ATOM 1998 N N . GLU A 1 257 ? 19.488 -9.631 -14.325 1.00 89.19 257 GLU A N 1
ATOM 1999 C CA . GLU A 1 257 ? 19.202 -11.056 -14.088 1.00 89.19 257 GLU A CA 1
ATOM 2000 C C . GLU A 1 257 ? 17.706 -11.386 -14.193 1.00 89.19 257 GLU A C 1
ATOM 2002 O O . GLU A 1 257 ? 17.343 -12.551 -14.310 1.00 89.19 257 GLU A O 1
ATOM 2007 N N . ASP A 1 258 ? 16.842 -10.368 -14.174 1.00 87.06 258 ASP A N 1
ATOM 2008 C CA . ASP A 1 258 ? 15.380 -10.496 -14.182 1.00 87.06 258 ASP A CA 1
ATOM 2009 C C . ASP A 1 258 ? 14.774 -9.539 -15.218 1.00 87.06 258 ASP A C 1
ATOM 2011 O O . ASP A 1 258 ? 13.914 -8.704 -14.933 1.00 87.06 258 ASP A O 1
ATOM 2015 N N . ILE A 1 259 ? 15.304 -9.597 -16.440 1.00 91.12 259 ILE A N 1
ATOM 2016 C CA . ILE A 1 259 ? 14.827 -8.792 -17.561 1.00 91.12 259 ILE A CA 1
ATOM 2017 C C . ILE A 1 259 ? 14.872 -9.596 -18.854 1.00 91.12 259 ILE A C 1
ATOM 2019 O O . ILE A 1 259 ? 15.805 -10.354 -19.116 1.00 91.12 259 ILE A O 1
ATOM 2023 N N . ARG A 1 260 ? 13.847 -9.411 -19.685 1.00 92.75 260 ARG A N 1
ATOM 2024 C CA . ARG A 1 260 ? 13.778 -9.951 -21.042 1.00 92.75 260 ARG A CA 1
ATOM 2025 C C . ARG A 1 260 ? 13.066 -8.968 -21.957 1.00 92.75 260 ARG A C 1
ATOM 2027 O O . ARG A 1 260 ? 12.137 -8.283 -21.529 1.00 92.75 260 ARG A O 1
ATOM 2034 N N . VAL A 1 261 ? 13.487 -8.928 -23.213 1.00 93.00 261 VAL A N 1
ATOM 2035 C CA . VAL A 1 261 ? 12.771 -8.218 -24.276 1.00 93.00 261 VAL A CA 1
ATOM 2036 C C . VAL A 1 261 ? 11.778 -9.198 -24.883 1.00 93.00 261 VAL A C 1
ATOM 2038 O O . VAL A 1 261 ? 12.155 -10.325 -25.189 1.00 93.00 261 VAL A O 1
ATOM 2041 N N . ARG A 1 262 ? 10.520 -8.778 -25.022 1.00 92.06 262 ARG A N 1
ATOM 2042 C CA . ARG A 1 262 ? 9.450 -9.576 -25.623 1.00 92.06 262 ARG A CA 1
ATOM 2043 C C . ARG A 1 262 ? 8.949 -8.868 -26.870 1.00 92.06 262 ARG A C 1
ATOM 2045 O O . ARG A 1 262 ? 8.603 -7.691 -26.798 1.00 92.06 262 ARG A O 1
ATOM 2052 N N . PHE A 1 263 ? 8.861 -9.596 -27.974 1.00 90.31 263 PHE A N 1
ATOM 2053 C CA . PHE A 1 263 ? 8.186 -9.134 -29.181 1.00 90.31 263 PHE A CA 1
ATOM 2054 C C . PHE A 1 263 ? 6.816 -9.808 -29.251 1.00 90.31 263 PHE A C 1
ATOM 2056 O O . PHE A 1 263 ? 6.688 -11.004 -28.989 1.00 90.31 263 PHE A O 1
ATOM 2063 N N . SER A 1 264 ? 5.775 -9.048 -29.576 1.00 90.12 264 SER A N 1
ATOM 2064 C CA . SER A 1 264 ? 4.434 -9.599 -29.756 1.00 90.12 264 SER A CA 1
ATOM 2065 C C . SER A 1 264 ? 3.675 -8.886 -30.860 1.00 90.12 264 SER A C 1
ATOM 2067 O O . SER A 1 264 ? 3.893 -7.702 -31.108 1.00 90.12 264 SER A O 1
ATOM 2069 N N . GLU A 1 265 ? 2.774 -9.622 -31.496 1.00 87.44 265 GLU A N 1
ATOM 2070 C CA . GLU A 1 265 ? 1.871 -9.130 -32.533 1.00 87.44 265 GLU A CA 1
ATOM 2071 C C . GLU A 1 265 ? 0.445 -9.555 -32.170 1.00 87.44 265 GLU A C 1
ATOM 2073 O O . GLU A 1 265 ? 0.177 -10.753 -32.017 1.00 87.44 265 GLU A O 1
ATOM 2078 N N . ASP A 1 266 ? -0.456 -8.579 -32.036 1.00 83.06 266 ASP A N 1
ATOM 2079 C CA . ASP A 1 266 ? -1.886 -8.827 -31.861 1.00 83.06 266 ASP A CA 1
ATOM 2080 C C . ASP A 1 266 ? -2.493 -9.172 -33.223 1.00 83.06 266 ASP A C 1
ATOM 2082 O O . ASP A 1 266 ? -2.571 -8.321 -34.113 1.00 83.06 266 ASP A O 1
ATOM 2086 N N . ARG A 1 267 ? -2.916 -10.427 -33.412 1.00 78.19 267 ARG A N 1
ATOM 2087 C CA . ARG A 1 267 ? -3.567 -10.857 -34.655 1.00 78.19 267 ARG A CA 1
ATOM 2088 C C . ARG A 1 267 ? -5.085 -10.691 -34.532 1.00 78.19 267 ARG A C 1
ATOM 2090 O O . ARG A 1 267 ? -5.676 -11.312 -33.651 1.00 78.19 267 ARG A O 1
ATOM 2097 N N . PRO A 1 268 ? -5.729 -9.890 -35.398 1.00 65.19 268 PRO A N 1
ATOM 2098 C CA . PRO A 1 268 ? -7.168 -9.620 -35.325 1.00 65.19 268 PRO A CA 1
ATOM 2099 C C . PRO A 1 268 ? -8.058 -10.784 -35.799 1.00 65.19 268 PRO A C 1
ATOM 2101 O O . PRO A 1 268 ? -9.283 -10.693 -35.711 1.00 65.19 268 PRO A O 1
ATOM 2104 N N . ASP A 1 269 ? -7.480 -11.879 -36.290 1.00 60.56 269 ASP A N 1
ATOM 2105 C CA . ASP A 1 269 ? -8.243 -12.948 -36.928 1.00 60.56 269 ASP A CA 1
ATOM 2106 C C . ASP A 1 269 ? -8.858 -13.903 -35.888 1.00 60.56 269 ASP A C 1
ATOM 2108 O O . ASP A 1 269 ? -8.295 -14.163 -34.824 1.00 60.56 269 ASP A O 1
ATOM 2112 N N . HIS A 1 270 ? -10.033 -14.437 -36.227 1.00 53.62 270 HIS A N 1
ATOM 2113 C CA . HIS A 1 270 ? -11.093 -15.046 -35.397 1.00 53.62 270 HIS A CA 1
ATOM 2114 C C . HIS A 1 270 ? -10.730 -16.274 -34.519 1.00 53.62 270 HIS A C 1
ATOM 2116 O O . HIS A 1 270 ? -11.619 -16.992 -34.067 1.00 53.62 270 HIS A O 1
ATOM 2122 N N . LEU A 1 271 ? -9.444 -16.525 -34.268 1.00 56.38 271 LEU A N 1
ATOM 2123 C CA . LEU A 1 271 ? -8.899 -17.606 -33.439 1.00 56.38 271 LEU A CA 1
ATOM 2124 C C . LEU A 1 271 ? -8.104 -17.109 -32.213 1.00 56.38 271 LEU A C 1
ATOM 2126 O O . LEU A 1 271 ? -7.599 -17.932 -31.455 1.00 56.38 271 LEU A O 1
ATOM 2130 N N . GLY A 1 272 ? -7.991 -15.792 -31.988 1.00 57.97 272 GLY A N 1
ATOM 2131 C CA . GLY A 1 272 ? -7.497 -15.224 -30.721 1.00 57.97 272 GLY A CA 1
ATOM 2132 C C . GLY A 1 272 ? -6.033 -15.536 -30.371 1.00 57.97 272 GLY A C 1
ATOM 2133 O O . GLY A 1 272 ? -5.663 -15.522 -29.197 1.00 57.97 272 GLY A O 1
ATOM 2134 N N . GLY A 1 273 ? -5.195 -15.855 -31.360 1.00 59.75 273 GLY A N 1
ATOM 2135 C CA . GLY A 1 273 ? -3.792 -16.206 -31.137 1.00 59.75 273 GLY A CA 1
ATOM 2136 C C . GLY A 1 273 ? -2.880 -14.982 -31.007 1.00 59.75 273 GLY A C 1
ATOM 2137 O O . GLY A 1 273 ? -2.837 -14.147 -31.905 1.00 59.75 273 GLY A O 1
ATOM 2138 N N . LEU A 1 274 ? -2.097 -14.917 -29.927 1.00 77.00 274 LEU A N 1
ATOM 2139 C CA . LEU A 1 274 ? -1.028 -13.933 -29.718 1.00 77.00 274 LEU A CA 1
ATOM 2140 C C . LEU A 1 274 ? 0.317 -14.542 -30.141 1.00 77.00 274 LEU A C 1
ATOM 2142 O O . LEU A 1 274 ? 0.741 -15.538 -29.550 1.00 77.00 274 LEU A O 1
ATOM 2146 N N . TRP A 1 275 ? 1.010 -13.963 -31.131 1.00 79.00 275 TRP A N 1
ATOM 2147 C CA . TRP A 1 275 ? 2.401 -14.354 -31.398 1.00 79.00 275 TRP A CA 1
ATOM 2148 C C . TRP A 1 275 ? 3.315 -13.722 -30.348 1.00 79.00 275 TRP A C 1
ATOM 2150 O O . TRP A 1 275 ? 3.169 -12.543 -30.018 1.00 79.00 275 TRP A O 1
ATOM 2160 N N . VAL A 1 276 ? 4.242 -14.512 -29.805 1.00 80.56 276 VAL A N 1
ATOM 2161 C CA . VAL A 1 276 ? 5.171 -14.087 -28.755 1.00 80.56 276 VAL A CA 1
ATOM 2162 C C . VAL A 1 276 ? 6.540 -14.704 -29.004 1.00 80.56 276 VAL A C 1
ATOM 2164 O O . VAL A 1 276 ? 6.635 -15.923 -29.149 1.00 80.56 276 VAL A O 1
ATOM 2167 N N . ALA A 1 277 ? 7.578 -13.871 -28.983 1.00 76.12 277 ALA A N 1
ATOM 2168 C CA . ALA A 1 277 ? 8.978 -14.276 -28.881 1.00 76.12 277 ALA A CA 1
ATOM 2169 C C . ALA A 1 277 ? 9.665 -13.568 -27.712 1.00 76.12 277 ALA A C 1
ATOM 2171 O O . ALA A 1 277 ? 9.318 -12.391 -27.438 1.00 76.12 277 ALA A O 1
#

Foldseek 3Di:
DDDDDDDDDDDDDDDDDDDDDDDDDDDDDDDDPPPPPPPPDDPDPDDPQDAKDKDWPWFFDAAPAAAAAPVRPVPDQNDKGFTPPQDPVRTFATKMAIPSDAAKKKKKKAWWFPDVVIAHFLKAKDQDPQGDLRIHIDIAHVVNVRMDGDTRIHIHADDLVCQVVSSVVCVVVDPDLVNDPNPDSNPGDRQKIKMKIWMWDDPDVVDTDTDDDIDIGDMHGRNVVVPDKDFPDKPDPDDDPVDPDDIDTDIDDDDPVPDDDKDWDQDPDDPRDIDID

Nearest PDB structures (foldseek):
  3gut-assembly1_B  TM=8.883E-01  e=9.030E-18  Homo sapiens
  2o61-assembly1_B  TM=8.900E-01  e=1.648E-17  Homo sapiens
  7cli-assembly1_A  TM=8.103E-01  e=1.477E-17  Homo sapiens
  7cli-assembly1_B  TM=7.928E-01  e=5.799E-17  Homo sapiens
  1a3q-assembly1_B  TM=8.395E-01  e=7.178E-16  Homo sapiens

Secondary structure (DSSP, 8-state):
-----------------------------------------PPP-PPPPPPPEEEEEEPBPSSS---EEGGGGSSS------BTT-BTTB----EEEEES--S-EEEEEEEE-SSSS--B-S-EEESSTTEETTEEEEEE-GGGTTEEE-TT-EEEE--GGGHHHHHHHHHHHS--TT------GGGS-TTEEEEEEEEEEEEETTEEEEEEEEEEPPPEE-TTTS----EEEES-S---TT------EEESS--TTS-----EEE--STT-PEEE-

InterPro domains:
  IPR000451 NF-kappa-B/Dorsal [PR00057] (58-75)
  IPR000451 NF-kappa-B/Dorsal [PR00057] (212-226)
  IPR000451 NF-kappa-B/Dorsal [PR00057] (243-263)
  IPR000451 NF-kappa-B/Dorsal [PTHR24169] (49-267)
  IPR008967 p53-like transcription factor, DNA-binding domain superfamily [SSF49417] (52-230)
  IPR011539 Rel homology domain, DNA-binding domain [PF00554] (54-222)
  IPR011539 Rel homology domain, DNA-binding domain [PS50254] (49-227)
  IPR013783 Immunoglobulin-like fold [G3DSA:2.60.40.10] (227-277)
  IPR014756 Immunoglobulin E-set [SSF81296] (227-275)
  IPR032397 Rel homology dimerisation domain [PF16179] (231-270)
  IPR037059 Rel homology domain (RHD), DNA-binding domain superfamily [G3DSA:2.60.40.340] (46-224)